Protein AF-A0A383AS61-F1 (afdb_monomer_lite)

Structure (mmCIF, N/CA/C/O backbone):
data_AF-A0A383AS61-F1
#
_entry.id   AF-A0A383AS61-F1
#
loop_
_atom_site.group_PDB
_atom_site.id
_atom_site.type_symbol
_atom_site.label_atom_id
_atom_site.label_alt_id
_atom_site.label_comp_id
_atom_site.label_asym_id
_atom_site.label_entity_id
_atom_site.label_seq_id
_atom_site.pdbx_PDB_ins_code
_atom_site.Cartn_x
_atom_site.Cartn_y
_atom_site.Cartn_z
_atom_site.occupancy
_atom_site.B_iso_or_equiv
_atom_site.auth_seq_id
_atom_site.auth_comp_id
_atom_site.auth_asym_id
_atom_site.auth_atom_id
_atom_site.pdbx_PDB_model_num
ATOM 1 N N . TYR A 1 1 ? -19.224 9.708 -7.017 1.00 88.00 1 TYR A N 1
ATOM 2 C CA . TYR A 1 1 ? -18.217 9.799 -8.097 1.00 88.00 1 TYR A CA 1
ATOM 3 C C . TYR A 1 1 ? -17.198 10.883 -7.769 1.00 88.00 1 TYR A C 1
ATOM 5 O O . TYR A 1 1 ? -17.586 11.830 -7.088 1.00 88.00 1 TYR A O 1
ATOM 13 N N . PRO A 1 2 ? -15.952 10.802 -8.278 1.00 88.12 2 PRO A N 1
ATOM 14 C CA . PRO A 1 2 ? -14.888 11.775 -7.987 1.00 88.12 2 PRO A CA 1
ATOM 15 C C . PRO A 1 2 ? -15.283 13.238 -8.241 1.00 88.12 2 PRO A C 1
ATOM 17 O O . PRO A 1 2 ? -15.046 14.102 -7.404 1.00 88.12 2 PRO A O 1
ATOM 20 N N . HIS A 1 3 ? -15.990 13.507 -9.347 1.00 88.94 3 HIS A N 1
ATOM 21 C CA . HIS A 1 3 ? -16.471 14.853 -9.686 1.00 88.94 3 HIS A CA 1
ATOM 22 C C . HIS A 1 3 ? -17.509 15.405 -8.692 1.00 88.94 3 HIS A C 1
ATOM 24 O O . HIS A 1 3 ? -17.599 16.612 -8.513 1.00 88.94 3 HIS A O 1
ATOM 30 N N . THR A 1 4 ? -18.299 14.535 -8.054 1.00 90.00 4 THR A N 1
ATOM 31 C CA . THR A 1 4 ? -19.292 14.924 -7.040 1.00 90.00 4 THR A CA 1
ATOM 32 C C . THR A 1 4 ? -18.641 15.115 -5.675 1.00 90.00 4 THR A C 1
ATOM 34 O O . THR A 1 4 ? -19.026 16.009 -4.937 1.00 90.00 4 THR A O 1
ATOM 37 N N . ALA A 1 5 ? -17.661 14.269 -5.347 1.00 87.75 5 ALA A N 1
ATOM 38 C CA . ALA A 1 5 ? -16.941 14.311 -4.077 1.00 87.75 5 ALA A CA 1
ATOM 39 C C . ALA A 1 5 ? -15.892 15.437 -4.014 1.00 87.75 5 ALA A C 1
ATOM 41 O O . ALA A 1 5 ? -15.346 15.695 -2.948 1.00 87.75 5 ALA A O 1
ATOM 42 N N . GLY A 1 6 ? -15.590 16.088 -5.144 1.00 90.75 6 GLY A N 1
ATOM 43 C CA . GLY A 1 6 ? -14.602 17.166 -5.217 1.00 90.75 6 GLY A CA 1
ATOM 44 C C . GLY A 1 6 ? -13.146 16.692 -5.243 1.00 90.75 6 GLY A C 1
ATOM 45 O O . GLY A 1 6 ? -12.249 17.517 -5.119 1.00 90.75 6 GLY A O 1
ATOM 46 N N . VAL A 1 7 ? -12.901 15.392 -5.449 1.00 91.88 7 VAL A N 1
ATOM 47 C CA . VAL A 1 7 ? -11.558 14.784 -5.426 1.00 91.88 7 VAL A CA 1
ATOM 48 C C . VAL A 1 7 ? -11.273 14.054 -6.748 1.00 91.88 7 VAL A C 1
ATOM 50 O O . VAL A 1 7 ? -11.364 12.831 -6.814 1.00 91.88 7 VAL A O 1
ATOM 53 N N . PRO A 1 8 ? -11.003 14.773 -7.855 1.00 91.56 8 PRO A N 1
ATOM 54 C CA . PRO A 1 8 ? -10.862 14.156 -9.175 1.00 91.56 8 PRO A CA 1
ATOM 55 C C . PRO A 1 8 ? -9.446 13.652 -9.499 1.00 91.56 8 PRO A C 1
ATOM 57 O O . PRO A 1 8 ? -9.260 13.055 -10.556 1.00 91.56 8 PRO A O 1
ATOM 60 N N . ARG A 1 9 ? -8.446 13.946 -8.659 1.00 90.19 9 ARG A N 1
ATOM 61 C CA . ARG A 1 9 ? -7.028 13.627 -8.888 1.00 90.19 9 ARG A CA 1
ATOM 62 C C . ARG A 1 9 ? -6.265 13.535 -7.565 1.00 90.19 9 ARG A C 1
ATOM 64 O O . ARG A 1 9 ? -6.708 14.123 -6.578 1.00 90.19 9 ARG A O 1
ATOM 71 N N . ASN A 1 10 ? -5.091 12.907 -7.595 1.00 88.69 10 ASN A N 1
ATOM 72 C CA . ASN A 1 10 ? -4.132 12.904 -6.484 1.00 88.69 10 ASN A CA 1
ATOM 73 C C . ASN A 1 10 ? -3.780 14.337 -6.050 1.00 88.69 10 ASN A C 1
ATOM 75 O O . ASN A 1 10 ? -3.978 15.297 -6.807 1.00 88.69 10 ASN A O 1
ATOM 79 N N . LEU A 1 11 ? -3.223 14.480 -4.846 1.00 84.44 11 LEU A N 1
ATOM 80 C CA . LEU A 1 11 ? -2.891 15.775 -4.237 1.00 84.44 11 LEU A CA 1
ATOM 81 C C . LEU A 1 11 ? -4.120 16.666 -3.981 1.00 84.44 11 LEU A C 1
ATOM 83 O O . LEU A 1 11 ? -4.022 17.896 -3.975 1.00 84.44 11 LEU A O 1
ATOM 87 N N . THR A 1 12 ? -5.298 16.063 -3.823 1.00 89.06 12 THR A N 1
ATOM 88 C CA . THR A 1 12 ? -6.535 16.781 -3.502 1.00 89.06 12 THR A CA 1
ATOM 89 C C . THR A 1 12 ? -7.068 16.259 -2.177 1.00 89.06 12 THR A C 1
ATOM 91 O O . THR A 1 12 ? -7.477 15.105 -2.082 1.00 89.06 12 THR A O 1
ATOM 94 N N . ALA A 1 13 ? -7.072 17.114 -1.155 1.00 91.44 13 ALA A N 1
ATOM 95 C CA . ALA A 1 13 ? -7.606 16.751 0.150 1.00 91.44 13 ALA A CA 1
ATOM 96 C C . ALA A 1 13 ? -9.128 16.549 0.088 1.00 91.44 13 ALA A C 1
ATOM 98 O O . ALA A 1 13 ? -9.837 17.309 -0.581 1.00 91.44 13 ALA A O 1
ATOM 99 N N . MET A 1 14 ? -9.640 15.551 0.809 1.00 92.94 14 MET A N 1
ATOM 100 C CA . MET A 1 14 ? -11.079 15.307 0.887 1.00 92.94 14 MET A CA 1
ATOM 101 C C . MET A 1 14 ? -11.789 16.477 1.593 1.00 92.94 14 MET A C 1
ATOM 103 O O . MET A 1 14 ? -11.488 16.750 2.762 1.00 92.94 14 MET A O 1
ATOM 107 N N . PRO A 1 15 ? -12.777 17.131 0.949 1.00 92.44 15 PRO A N 1
ATOM 108 C CA . PRO A 1 15 ? -13.494 18.254 1.549 1.00 92.44 15 PRO A CA 1
ATOM 109 C C . PRO A 1 15 ? -14.163 17.864 2.874 1.00 92.44 15 PRO A C 1
ATOM 111 O O . PRO A 1 15 ? -14.687 16.751 2.968 1.00 92.44 15 PRO A O 1
ATOM 114 N N . PRO A 1 16 ? -14.153 18.724 3.910 1.00 91.19 16 PRO A N 1
ATOM 115 C CA . PRO A 1 16 ? -14.600 18.383 5.266 1.00 91.19 16 PRO A CA 1
ATOM 116 C C . PRO A 1 16 ? -16.074 17.960 5.370 1.00 91.19 16 PRO A C 1
ATOM 118 O O . PRO A 1 16 ? -16.434 17.225 6.286 1.00 91.19 16 PRO A O 1
ATOM 121 N N . GLU A 1 17 ? -16.916 18.395 4.437 1.00 91.69 17 GLU A N 1
ATOM 122 C CA . GLU A 1 17 ? -18.341 18.072 4.351 1.00 91.69 17 GLU A CA 1
ATOM 123 C C . GLU A 1 17 ? -18.632 16.658 3.829 1.00 91.69 17 GLU A C 1
ATOM 125 O O . GLU A 1 17 ? -19.737 16.149 4.023 1.00 91.69 17 GLU A O 1
ATOM 130 N N . ILE A 1 18 ? -17.662 16.005 3.179 1.00 93.44 18 ILE A N 1
ATOM 131 C CA . ILE A 1 18 ? -17.831 14.640 2.678 1.00 93.44 18 ILE A CA 1
ATOM 132 C C . ILE A 1 18 ? -17.739 13.664 3.852 1.00 93.44 18 ILE A C 1
ATOM 134 O O . ILE A 1 18 ? -16.732 13.621 4.565 1.00 93.44 18 ILE A O 1
ATOM 138 N N . GLN A 1 19 ? -18.792 12.873 4.055 1.00 93.06 19 GLN A N 1
ATOM 139 C CA . GLN A 1 19 ? -18.807 11.838 5.085 1.00 93.06 19 GLN A CA 1
ATOM 140 C C . GLN A 1 19 ? -17.841 10.705 4.727 1.00 93.06 19 GLN A C 1
ATOM 142 O O . GLN A 1 19 ? -17.829 10.225 3.592 1.00 93.06 19 GLN A O 1
ATOM 147 N N . THR A 1 20 ? -17.063 10.250 5.708 1.00 94.44 20 THR A N 1
ATOM 148 C CA . THR A 1 20 ? -16.315 8.990 5.598 1.00 94.44 20 THR A CA 1
ATOM 149 C C . THR A 1 20 ? -17.250 7.807 5.820 1.00 94.44 20 THR A C 1
ATOM 151 O O . THR A 1 20 ? -18.308 7.954 6.433 1.00 94.44 20 THR A O 1
ATOM 154 N N . VAL A 1 21 ? -16.856 6.607 5.383 1.00 92.00 21 VAL A N 1
ATOM 155 C CA . VAL A 1 21 ? -17.650 5.395 5.658 1.00 92.00 21 VAL A CA 1
ATOM 156 C C . VAL A 1 21 ? -17.776 5.134 7.162 1.00 92.00 21 VAL A C 1
ATOM 158 O O . VAL A 1 21 ? -18.833 4.712 7.621 1.00 92.00 21 VAL A O 1
ATOM 161 N N . ALA A 1 22 ? -16.754 5.471 7.950 1.00 95.69 22 ALA A N 1
ATOM 162 C CA . ALA A 1 22 ? -16.816 5.361 9.405 1.00 95.69 22 ALA A CA 1
ATOM 163 C C . ALA A 1 22 ? -17.902 6.257 10.034 1.00 95.69 22 ALA A C 1
ATOM 165 O O . ALA A 1 22 ? -18.472 5.905 11.056 1.00 95.69 22 ALA A O 1
ATOM 166 N N . GLN A 1 23 ? -18.260 7.376 9.395 1.00 95.81 23 GLN A N 1
ATOM 167 C CA . GLN A 1 23 ? -19.374 8.230 9.829 1.00 95.81 23 GLN A CA 1
ATOM 168 C C . GLN A 1 23 ? -20.750 7.748 9.336 1.00 95.81 23 GLN A C 1
ATOM 170 O O . GLN A 1 23 ? -21.761 8.354 9.686 1.00 95.81 23 GLN A O 1
ATOM 175 N N . MET A 1 24 ? -20.804 6.715 8.487 1.00 95.75 24 MET A N 1
ATOM 176 C CA . MET A 1 24 ? -22.051 6.157 7.942 1.00 95.75 24 MET A CA 1
ATOM 177 C C . MET A 1 24 ? -22.574 4.957 8.744 1.00 95.75 24 MET A C 1
ATOM 179 O O . MET A 1 24 ? -23.697 4.514 8.501 1.00 95.75 24 MET A O 1
ATOM 183 N N . VAL A 1 25 ? -21.780 4.415 9.672 1.00 95.88 25 VAL A N 1
ATOM 184 C CA . VAL A 1 25 ? -22.157 3.273 10.520 1.00 95.88 25 VAL A CA 1
ATOM 185 C C . VAL A 1 25 ? -22.686 3.732 11.884 1.00 95.88 25 VAL A C 1
ATOM 187 O O . VAL A 1 25 ? -22.539 4.897 12.247 1.00 95.88 25 VAL A O 1
ATOM 190 N N . SER A 1 26 ? -23.345 2.832 12.629 1.00 95.88 26 SER A N 1
ATOM 191 C CA . SER A 1 26 ? -23.810 3.128 13.998 1.00 95.88 26 SER A CA 1
ATOM 192 C C . SER A 1 26 ? -22.627 3.461 14.909 1.00 95.88 26 SER A C 1
ATOM 194 O O . SER A 1 26 ? -21.568 2.852 14.777 1.00 95.88 26 SER A O 1
ATOM 196 N N . GLU A 1 27 ? -22.838 4.343 15.887 1.00 94.69 27 GLU A N 1
ATOM 197 C CA . GLU A 1 27 ? -21.848 4.683 16.923 1.00 94.69 27 GLU A CA 1
ATOM 198 C C . GLU A 1 27 ? -21.456 3.476 17.799 1.00 94.69 27 GLU A C 1
ATOM 200 O O . GLU A 1 27 ? -20.432 3.511 18.475 1.00 94.69 27 GLU A O 1
ATOM 205 N N . ASP A 1 28 ? -22.238 2.391 17.765 1.00 96.62 28 ASP A N 1
ATOM 206 C CA . ASP A 1 28 ? -21.904 1.134 18.447 1.00 96.62 28 ASP A CA 1
ATOM 207 C C . ASP A 1 28 ? -20.715 0.401 17.799 1.00 96.62 28 ASP A C 1
ATOM 209 O O . ASP A 1 28 ? -20.122 -0.478 18.427 1.00 96.62 28 ASP A O 1
ATOM 213 N N . TYR A 1 29 ? -20.386 0.714 16.538 1.00 97.94 29 TYR A N 1
ATOM 214 C CA . TYR A 1 29 ? -19.291 0.072 15.815 1.00 97.94 29 TYR A CA 1
ATOM 215 C C . TYR A 1 29 ? -17.956 0.712 16.163 1.00 97.94 29 TYR A C 1
ATOM 217 O O . TYR A 1 29 ? -17.774 1.922 16.063 1.00 97.94 29 TYR A O 1
ATOM 225 N N . ARG A 1 30 ? -16.973 -0.136 16.453 1.00 98.38 30 ARG A N 1
ATOM 226 C CA . ARG A 1 30 ? -15.571 0.263 16.537 1.00 98.38 30 ARG A CA 1
ATOM 227 C C . ARG A 1 30 ? -15.000 0.437 15.140 1.00 98.38 30 ARG A C 1
ATOM 229 O O . ARG A 1 30 ? -15.163 -0.432 14.286 1.00 98.38 30 ARG A O 1
ATOM 236 N N . THR A 1 31 ? -14.331 1.554 14.894 1.00 98.62 31 THR A N 1
ATOM 237 C CA . THR A 1 31 ? -13.892 1.935 13.549 1.00 98.62 31 THR A CA 1
ATOM 238 C C . THR A 1 31 ? -12.380 2.096 13.467 1.00 98.62 31 THR A C 1
ATOM 240 O O . THR A 1 31 ? -11.759 2.773 14.285 1.00 98.62 31 THR A O 1
ATOM 243 N N . ALA A 1 32 ? -11.771 1.492 12.452 1.00 98.62 32 ALA A N 1
ATOM 244 C CA . ALA A 1 32 ? -10.330 1.557 12.242 1.00 98.62 32 ALA A CA 1
ATOM 245 C C . ALA A 1 32 ? -9.966 1.771 10.775 1.00 98.62 32 ALA A C 1
ATOM 247 O O . ALA A 1 32 ? -10.620 1.241 9.872 1.00 98.62 32 ALA A O 1
ATOM 248 N N . TYR A 1 33 ? -8.886 2.519 10.555 1.00 98.75 33 TYR A N 1
ATOM 249 C CA . TYR A 1 33 ? -8.257 2.675 9.250 1.00 98.75 33 TYR A CA 1
ATOM 250 C C . TYR A 1 33 ? -6.751 2.472 9.356 1.00 98.75 33 TYR A C 1
ATOM 252 O O . TYR A 1 33 ? -6.059 3.258 10.005 1.00 98.75 33 TYR A O 1
ATOM 260 N N . PHE A 1 34 ? -6.243 1.425 8.715 1.00 98.81 34 PHE A N 1
ATOM 261 C CA . PHE A 1 34 ? -4.831 1.068 8.724 1.00 98.81 34 PHE A CA 1
ATOM 262 C C . PHE A 1 34 ? -4.300 1.069 7.292 1.00 98.81 34 PHE A C 1
ATOM 264 O O . PHE A 1 34 ? -4.692 0.218 6.499 1.00 98.81 34 PHE A O 1
ATOM 271 N N . GLY A 1 35 ? -3.402 1.991 6.956 1.00 98.12 35 GLY A N 1
ATOM 272 C CA . GLY A 1 35 ? -2.715 2.018 5.670 1.00 98.12 35 GLY A CA 1
ATOM 273 C C . GLY A 1 35 ? -2.724 3.371 4.971 1.00 98.12 35 GLY A C 1
ATOM 274 O O . GLY A 1 35 ? -2.772 4.415 5.620 1.00 98.12 35 GLY A O 1
ATOM 275 N N . LYS A 1 36 ? -2.624 3.332 3.641 1.00 96.19 36 LYS A N 1
ATOM 276 C CA . LYS A 1 36 ? -2.584 4.510 2.764 1.00 96.19 36 LYS A CA 1
ATOM 277 C C . LYS A 1 36 ? -3.961 5.152 2.668 1.00 96.19 36 LYS A C 1
ATOM 279 O O . LYS A 1 36 ? -4.907 4.452 2.319 1.00 96.19 36 LYS A O 1
ATOM 284 N N . TRP A 1 37 ? -4.049 6.461 2.893 1.00 95.06 37 TRP A N 1
ATOM 285 C CA . TRP A 1 37 ? -5.288 7.242 2.816 1.00 95.06 37 TRP A CA 1
ATOM 286 C C . TRP A 1 37 ? -5.426 8.027 1.503 1.00 95.06 37 TRP A C 1
ATOM 288 O O . TRP A 1 37 ? -6.476 7.982 0.867 1.00 95.06 37 TRP A O 1
ATOM 298 N N . HIS A 1 38 ? -4.367 8.720 1.079 1.00 93.81 38 HIS A N 1
ATOM 299 C CA . HIS A 1 38 ? -4.220 9.445 -0.191 1.00 93.81 38 HIS A CA 1
ATOM 300 C C . HIS A 1 38 ? -5.318 10.479 -0.506 1.00 93.81 38 HIS A C 1
ATOM 302 O O . HIS A 1 38 ? -5.607 10.789 -1.663 1.00 93.81 38 HIS A O 1
ATOM 308 N N . LEU A 1 39 ? -5.932 11.038 0.536 1.00 94.06 39 LEU A N 1
ATOM 309 C CA . LEU A 1 39 ? -6.969 12.068 0.445 1.00 94.06 39 LEU A CA 1
ATOM 310 C C . LEU A 1 39 ? -6.616 13.285 1.321 1.00 94.06 39 LEU A C 1
ATOM 312 O O . LEU A 1 39 ? -7.498 13.922 1.906 1.00 94.06 39 LEU A O 1
ATOM 316 N N . GLY A 1 40 ? -5.319 13.606 1.396 1.00 92.94 40 GLY A N 1
ATOM 317 C CA . GLY A 1 40 ? -4.747 14.684 2.207 1.00 92.94 40 GLY A CA 1
ATOM 318 C C . GLY A 1 40 ? -4.592 14.332 3.689 1.00 92.94 40 GLY A C 1
ATOM 319 O O . GLY A 1 40 ? -5.271 13.450 4.209 1.00 92.94 40 GLY A O 1
ATOM 320 N N . ASP A 1 41 ? -3.696 15.049 4.374 1.00 94.50 41 ASP A N 1
ATOM 321 C CA . ASP A 1 41 ? -3.408 14.876 5.808 1.00 94.50 41 ASP A CA 1
ATOM 322 C C . ASP A 1 41 ? -3.126 13.406 6.205 1.00 94.50 41 ASP A C 1
ATOM 324 O O . ASP A 1 41 ? -3.628 12.910 7.209 1.00 94.50 41 ASP A O 1
ATOM 328 N N . GLU A 1 42 ? -2.316 12.717 5.396 1.00 94.69 42 GLU A N 1
ATOM 329 C CA . GLU A 1 42 ? -2.050 11.265 5.406 1.00 94.69 42 GLU A CA 1
ATOM 330 C C . GLU A 1 42 ? -1.800 10.638 6.791 1.00 94.69 42 GLU A C 1
ATOM 332 O O . GLU A 1 42 ? -2.370 9.602 7.135 1.00 94.69 42 GLU A O 1
ATOM 337 N N . VAL A 1 43 ? -0.961 11.267 7.619 1.00 96.44 43 VAL A N 1
ATOM 338 C CA . VAL A 1 43 ? -0.610 10.755 8.961 1.00 96.44 43 VAL A CA 1
ATOM 339 C C . VAL A 1 43 ? -1.568 11.228 10.057 1.00 96.44 43 VAL A C 1
ATOM 341 O O . VAL A 1 43 ? -1.404 10.899 11.231 1.00 96.44 43 VAL A O 1
ATOM 344 N N . ILE A 1 44 ? -2.565 12.039 9.706 1.00 96.50 44 ILE A N 1
ATOM 345 C CA . ILE A 1 44 ? -3.523 12.603 10.650 1.00 96.50 44 ILE A CA 1
ATOM 346 C C . ILE A 1 44 ? -4.792 11.764 10.622 1.00 96.50 44 ILE A C 1
ATOM 348 O O . ILE A 1 44 ? -5.434 11.610 9.584 1.00 96.50 44 ILE A O 1
ATOM 352 N N . ARG A 1 45 ? -5.196 11.279 11.801 1.00 97.12 45 ARG A N 1
ATOM 353 C CA . ARG A 1 45 ? -6.433 10.514 11.955 1.00 97.12 45 ARG A CA 1
ATOM 354 C C . ARG A 1 45 ? -7.629 11.269 11.388 1.00 97.12 45 ARG A C 1
ATOM 356 O O . ARG A 1 45 ? -7.967 12.363 11.849 1.00 97.12 45 ARG A O 1
ATOM 363 N N . GLN A 1 46 ? -8.305 10.623 10.447 1.00 95.56 46 GLN A N 1
ATOM 364 C CA . GLN A 1 46 ? -9.465 11.181 9.776 1.00 95.56 46 GLN A CA 1
ATOM 365 C C . GLN A 1 46 ? -10.752 10.972 10.574 1.00 95.56 46 GLN A C 1
ATOM 367 O O . GLN A 1 46 ? -10.869 10.123 11.458 1.00 95.56 46 GLN A O 1
ATOM 372 N N . ARG A 1 47 ? -11.741 11.803 10.257 1.00 95.19 47 ARG A N 1
ATOM 373 C CA . ARG A 1 47 ? -13.034 11.857 10.942 1.00 95.19 47 ARG A CA 1
ATOM 374 C C . ARG A 1 47 ? -13.793 10.527 10.886 1.00 95.19 47 ARG A C 1
ATOM 376 O O . ARG A 1 47 ? -13.859 9.873 9.847 1.00 95.19 47 ARG A O 1
ATOM 383 N N . GLY A 1 48 ? -14.419 10.186 12.009 1.00 96.25 48 GLY A N 1
ATOM 384 C CA . GLY A 1 48 ? -15.226 8.980 12.178 1.00 96.25 48 GLY A CA 1
ATOM 385 C C . GLY A 1 48 ? -14.446 7.739 12.593 1.00 96.25 48 GLY A C 1
ATOM 386 O O . GLY A 1 48 ? -15.087 6.815 13.057 1.00 96.25 48 GLY A O 1
ATOM 387 N N . PHE A 1 49 ? -13.116 7.717 12.461 1.00 97.88 49 PHE A N 1
ATOM 388 C CA . PHE A 1 49 ? -12.303 6.569 12.861 1.00 97.88 49 PHE A CA 1
ATOM 389 C C . PHE A 1 49 ? -11.842 6.676 14.320 1.00 97.88 49 PHE A C 1
ATOM 391 O O . PHE A 1 49 ? -11.308 7.712 14.732 1.00 97.88 49 PHE A O 1
ATOM 398 N N . ASP A 1 50 ? -11.993 5.595 15.085 1.00 98.06 50 ASP A N 1
ATOM 399 C CA . ASP A 1 50 ? -11.467 5.480 16.448 1.00 98.06 50 ASP A CA 1
ATOM 400 C C . ASP A 1 50 ? -9.950 5.265 16.429 1.00 98.06 50 ASP A C 1
ATOM 402 O O . ASP A 1 50 ? -9.212 5.937 17.158 1.00 98.06 50 ASP A O 1
ATOM 406 N N . GLU A 1 51 ? -9.483 4.372 15.553 1.00 98.44 51 GLU A N 1
ATOM 407 C CA . GLU A 1 51 ? -8.070 4.032 15.376 1.00 98.44 51 GLU A CA 1
ATOM 408 C C . GLU A 1 51 ? -7.551 4.376 13.977 1.00 98.44 51 GLU A C 1
ATOM 410 O O . GLU A 1 51 ? -8.255 4.259 12.972 1.00 98.44 51 GLU A O 1
ATOM 415 N N . TRP A 1 52 ? -6.284 4.791 13.928 1.00 98.56 52 TRP A N 1
ATOM 416 C CA . TRP A 1 52 ? -5.581 5.187 12.713 1.00 98.56 52 TRP A CA 1
ATOM 417 C C . TRP A 1 52 ? -4.158 4.659 12.755 1.00 98.56 52 TRP A C 1
ATOM 419 O O . TRP A 1 52 ? -3.467 4.876 13.748 1.00 98.56 52 TRP A O 1
ATOM 429 N N . VAL A 1 53 ? -3.739 3.980 11.692 1.00 98.75 53 VAL A N 1
ATOM 430 C CA . VAL A 1 53 ? -2.355 3.545 11.494 1.00 98.75 53 VAL A CA 1
ATOM 431 C C . VAL A 1 53 ? -1.948 3.976 10.098 1.00 98.75 53 VAL A C 1
ATOM 433 O O . VAL A 1 53 ? -2.495 3.498 9.110 1.00 98.75 53 VAL A O 1
ATOM 436 N N . SER A 1 54 ? -0.995 4.888 10.024 1.00 98.31 54 SER A N 1
ATOM 437 C CA . SER A 1 54 ? -0.492 5.473 8.787 1.00 98.31 54 SER A CA 1
ATOM 438 C C . SER A 1 54 ? 0.822 4.826 8.355 1.00 98.31 54 SER A C 1
ATOM 440 O O . SER A 1 54 ? 1.607 4.359 9.185 1.00 98.31 54 SER A O 1
ATOM 442 N N . ILE A 1 55 ? 1.072 4.801 7.042 1.00 97.44 55 ILE A N 1
ATOM 443 C CA . ILE A 1 55 ? 2.261 4.142 6.472 1.00 97.44 55 ILE A CA 1
ATOM 444 C C . ILE A 1 55 ? 3.089 5.024 5.528 1.00 97.44 55 ILE A C 1
ATOM 446 O O . ILE A 1 55 ? 4.151 4.588 5.089 1.00 97.44 55 ILE A O 1
ATOM 450 N N . MET A 1 56 ? 2.617 6.228 5.181 1.00 94.12 56 MET A N 1
ATOM 451 C CA . MET A 1 56 ? 3.239 7.076 4.160 1.00 94.12 56 MET A CA 1
ATOM 452 C C . MET A 1 56 ? 3.670 8.434 4.713 1.00 94.12 56 MET A C 1
ATOM 454 O O . MET A 1 56 ? 2.848 9.225 5.163 1.00 94.12 56 MET A O 1
ATOM 458 N N . ASP A 1 57 ? 4.962 8.740 4.586 1.00 94.50 57 ASP A N 1
ATOM 459 C CA . ASP A 1 57 ? 5.530 10.025 5.016 1.00 94.50 57 ASP A CA 1
ATOM 460 C C . ASP A 1 57 ? 5.814 10.996 3.862 1.00 94.50 57 ASP A C 1
ATOM 462 O O . ASP A 1 57 ? 6.050 12.179 4.090 1.00 94.50 57 ASP A O 1
ATOM 466 N N . ARG A 1 58 ? 5.807 10.526 2.607 1.00 90.06 58 ARG A N 1
ATOM 467 C CA . ARG A 1 58 ? 6.180 11.340 1.431 1.00 90.06 58 ARG A CA 1
ATOM 468 C C . ARG A 1 58 ? 5.084 12.300 0.959 1.00 90.06 58 ARG A C 1
ATOM 470 O O . ARG A 1 58 ? 5.366 13.181 0.153 1.00 90.06 58 ARG A O 1
ATOM 477 N N . LEU A 1 59 ? 3.866 12.175 1.484 1.00 89.50 59 LEU A N 1
ATOM 478 C CA . LEU A 1 59 ? 2.707 12.974 1.067 1.00 89.50 59 LEU A CA 1
ATOM 479 C C . LEU A 1 59 ? 2.546 14.275 1.878 1.00 89.50 59 LEU A C 1
ATOM 481 O O . LEU A 1 59 ? 1.495 14.908 1.849 1.00 89.50 59 LEU A O 1
ATOM 485 N N . TYR A 1 60 ? 3.591 14.724 2.586 1.00 87.75 60 TYR A N 1
ATOM 486 C CA . TYR A 1 60 ? 3.553 15.945 3.408 1.00 87.75 60 TYR A CA 1
ATOM 487 C C . TYR A 1 60 ? 3.229 17.221 2.611 1.00 87.75 60 TYR A C 1
ATOM 489 O O . TYR A 1 60 ? 2.741 18.197 3.177 1.00 87.75 60 TYR A O 1
ATOM 497 N N . ALA A 1 61 ? 3.485 17.230 1.298 1.00 87.25 61 ALA A N 1
ATOM 498 C CA . ALA A 1 61 ? 3.121 18.339 0.415 1.00 87.25 61 ALA A CA 1
ATOM 499 C C . ALA A 1 61 ? 1.595 18.503 0.254 1.00 87.25 61 ALA A C 1
ATOM 501 O O . ALA A 1 61 ? 1.135 19.550 -0.195 1.00 87.25 61 ALA A O 1
ATOM 502 N N . GLU A 1 62 ? 0.819 17.485 0.631 1.00 87.62 62 GLU A N 1
ATOM 503 C CA . GLU A 1 62 ? -0.645 17.473 0.580 1.00 87.62 62 GLU A CA 1
ATOM 504 C C . GLU A 1 62 ? -1.288 17.936 1.892 1.00 87.62 62 GLU A C 1
ATOM 506 O O . GLU A 1 62 ? -2.515 17.961 2.005 1.00 87.62 62 GLU A O 1
ATOM 511 N N . TYR A 1 63 ? -0.483 18.2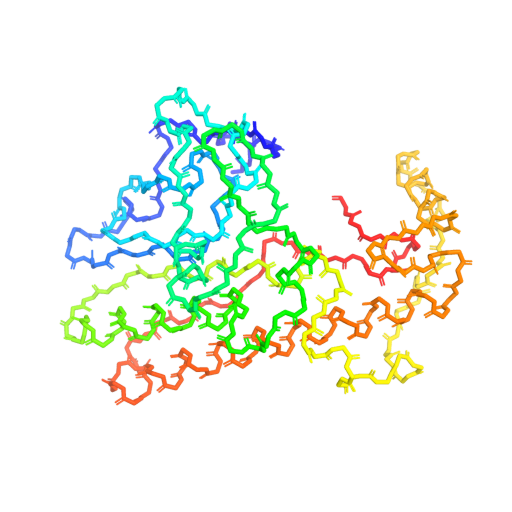77 2.903 1.00 92.75 63 TYR A N 1
ATOM 512 C CA . TYR A 1 63 ? -1.004 18.640 4.214 1.00 92.75 63 TYR A CA 1
ATOM 513 C C . TYR A 1 63 ? -1.681 20.004 4.175 1.00 92.75 63 TYR A C 1
ATOM 515 O O . TYR A 1 63 ? -1.125 21.009 3.730 1.00 92.75 63 TYR A O 1
ATOM 523 N N . THR A 1 64 ? -2.901 20.039 4.696 1.00 93.06 64 THR A N 1
ATOM 524 C CA . THR A 1 64 ? -3.757 21.225 4.689 1.00 93.06 64 THR A CA 1
ATOM 525 C C . THR A 1 64 ? -3.328 22.258 5.725 1.00 93.06 64 THR A C 1
ATOM 527 O O . THR A 1 64 ? -3.753 23.415 5.654 1.00 93.06 64 THR A O 1
ATOM 530 N N . LYS A 1 65 ? -2.476 21.863 6.683 1.00 94.19 65 LYS A N 1
ATOM 531 C CA . LYS A 1 65 ? -2.004 22.726 7.764 1.00 94.19 65 LYS A CA 1
ATOM 532 C C . LYS A 1 65 ? -0.499 22.585 8.021 1.00 94.19 65 LYS A C 1
ATOM 534 O O . LYS A 1 65 ? -0.003 21.459 8.108 1.00 94.19 65 LYS A O 1
ATOM 539 N N . PRO A 1 66 ? 0.235 23.699 8.214 1.00 93.06 66 PRO A N 1
ATOM 540 C CA . PRO A 1 66 ? 1.674 23.659 8.470 1.00 93.06 66 PRO A CA 1
ATOM 541 C C . PRO A 1 66 ? 2.074 22.863 9.717 1.00 93.06 66 PRO A C 1
ATOM 543 O O . PRO A 1 66 ? 3.145 22.268 9.731 1.00 93.06 66 PRO A O 1
ATOM 546 N N . GLU A 1 67 ? 1.240 22.816 10.760 1.00 94.94 67 GLU A N 1
ATOM 547 C CA . GLU A 1 67 ? 1.538 22.083 12.000 1.00 94.94 67 GLU A CA 1
ATOM 548 C C . GLU A 1 67 ? 1.544 20.553 11.853 1.00 94.94 67 GLU A C 1
ATOM 550 O O . GLU A 1 67 ? 1.948 19.848 12.780 1.00 94.94 67 GLU A O 1
ATOM 555 N N . TYR A 1 68 ? 1.075 20.028 10.718 1.00 95.56 68 TYR A N 1
ATOM 556 C CA . TYR A 1 68 ? 1.172 18.603 10.406 1.00 95.56 68 TYR A CA 1
ATOM 557 C C . TYR A 1 68 ? 2.565 18.226 9.890 1.00 95.56 68 TYR A C 1
ATOM 559 O O . TYR A 1 68 ? 2.951 17.062 9.967 1.00 95.56 68 TYR A O 1
ATOM 567 N N . ILE A 1 69 ? 3.355 19.199 9.428 1.00 94.19 69 ILE A N 1
ATOM 568 C CA . ILE A 1 69 ? 4.746 18.974 9.030 1.00 94.19 69 ILE A CA 1
ATOM 569 C C . ILE A 1 69 ? 5.559 18.544 10.260 1.00 94.19 69 ILE A C 1
ATOM 571 O O . ILE A 1 69 ? 5.501 19.178 11.313 1.00 94.19 69 ILE A O 1
ATOM 575 N N . GLY A 1 70 ? 6.322 17.457 10.123 1.00 92.81 70 GLY A N 1
ATOM 576 C CA . GLY A 1 70 ? 7.065 16.835 11.227 1.00 92.81 70 GLY A CA 1
ATOM 577 C C . GLY A 1 70 ? 6.253 15.836 12.057 1.00 92.81 70 GLY A C 1
ATOM 578 O O . GLY A 1 70 ? 6.767 15.298 13.035 1.00 92.81 70 GLY A O 1
ATOM 579 N N . ARG A 1 71 ? 4.996 15.561 11.682 1.00 96.00 71 ARG A N 1
ATOM 580 C CA . ARG A 1 71 ? 4.302 14.334 12.092 1.00 96.00 71 ARG A CA 1
ATOM 581 C C . ARG A 1 71 ? 4.731 13.208 11.158 1.00 96.00 71 ARG A C 1
ATOM 583 O O . ARG A 1 71 ? 4.674 13.379 9.942 1.00 96.00 71 ARG A O 1
ATOM 590 N N . PHE A 1 72 ? 5.139 12.086 11.737 1.00 97.38 72 PHE A N 1
ATOM 591 C CA . PHE A 1 72 ? 5.574 10.908 10.995 1.00 97.38 72 PHE A CA 1
ATOM 592 C C . PHE A 1 72 ? 4.572 9.773 11.124 1.00 97.38 72 PHE A C 1
ATOM 594 O O . PHE A 1 72 ? 3.793 9.727 12.080 1.00 97.38 72 PHE A O 1
ATOM 601 N N . SER A 1 73 ? 4.608 8.882 10.143 1.00 98.12 73 SER A N 1
ATOM 602 C CA . SER A 1 73 ? 3.749 7.717 10.078 1.00 98.12 73 SER A CA 1
ATOM 603 C C . SER A 1 73 ? 4.070 6.706 11.177 1.00 98.12 73 SER A C 1
ATOM 605 O O . SER A 1 73 ? 5.208 6.585 11.643 1.00 98.12 73 SER A O 1
ATOM 607 N N . ASP A 1 74 ? 3.066 5.924 11.562 1.00 98.75 74 ASP A N 1
ATOM 608 C CA . ASP A 1 74 ? 3.227 4.831 12.523 1.00 98.75 74 ASP A CA 1
ATOM 609 C C . ASP A 1 74 ? 4.239 3.795 12.020 1.00 98.75 74 ASP A C 1
ATOM 611 O O . ASP A 1 74 ? 5.012 3.238 12.800 1.00 98.75 74 ASP A O 1
ATOM 615 N N . TYR A 1 75 ? 4.280 3.570 10.704 1.00 98.62 75 TYR A N 1
ATOM 616 C CA . TYR A 1 75 ? 5.252 2.679 10.077 1.00 98.62 75 TYR A CA 1
ATOM 617 C C . TYR A 1 75 ? 6.694 3.198 10.181 1.00 98.62 75 TYR A C 1
ATOM 619 O O . TYR A 1 75 ? 7.607 2.425 10.478 1.00 98.62 75 TYR A O 1
ATOM 627 N N . ARG A 1 76 ? 6.919 4.507 10.008 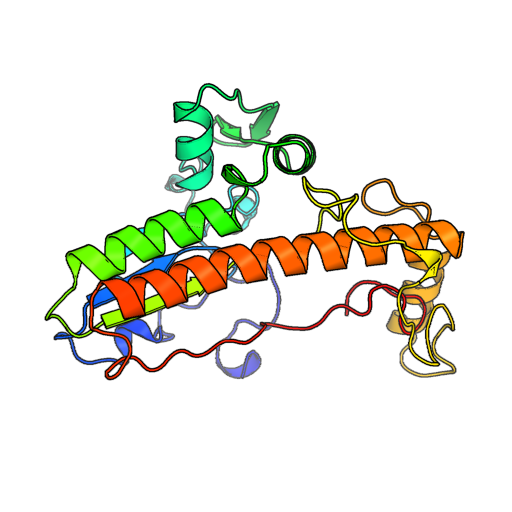1.00 98.00 76 ARG A N 1
ATOM 628 C CA . ARG A 1 76 ? 8.237 5.122 10.227 1.00 98.00 76 ARG A CA 1
ATOM 629 C C . ARG A 1 76 ? 8.696 4.912 11.664 1.00 98.00 76 ARG A C 1
ATOM 631 O O . ARG A 1 76 ? 9.838 4.512 11.885 1.00 98.00 76 ARG A O 1
ATOM 638 N N . GLU A 1 77 ? 7.826 5.167 12.639 1.00 98.50 77 GLU A N 1
ATOM 639 C CA . GLU A 1 77 ? 8.156 4.953 14.053 1.00 98.50 77 GLU A CA 1
ATOM 640 C C . GLU A 1 77 ? 8.398 3.473 14.367 1.00 98.50 77 GLU A C 1
ATOM 642 O O . GLU A 1 77 ? 9.321 3.138 15.107 1.00 98.50 77 GLU A O 1
ATOM 647 N N . TYR A 1 78 ? 7.624 2.567 13.768 1.00 98.75 78 TYR A N 1
ATOM 648 C CA . TYR A 1 78 ? 7.847 1.128 13.871 1.00 98.75 78 TYR A CA 1
ATOM 649 C C . TYR A 1 78 ? 9.255 0.731 13.411 1.00 98.75 78 TYR A C 1
ATOM 651 O O . TYR A 1 78 ? 9.976 0.089 14.173 1.00 98.75 78 TYR A O 1
ATOM 659 N N . LEU A 1 79 ? 9.687 1.169 12.225 1.00 98.75 79 LEU A N 1
ATOM 660 C CA . LEU A 1 79 ? 11.031 0.871 11.721 1.00 98.75 79 LEU A CA 1
ATOM 661 C C . LEU A 1 79 ? 12.135 1.473 12.602 1.00 98.75 79 LEU A C 1
ATOM 663 O O . LEU A 1 79 ? 13.117 0.793 12.905 1.00 98.75 79 LEU A O 1
ATOM 667 N N . ALA A 1 80 ? 11.962 2.713 13.066 1.00 98.38 80 ALA A N 1
ATOM 668 C CA . ALA A 1 80 ? 12.911 3.345 13.982 1.00 98.38 80 ALA A CA 1
ATOM 669 C C . ALA A 1 80 ? 13.039 2.564 15.304 1.00 98.38 80 ALA A C 1
ATOM 671 O O . ALA A 1 80 ? 14.144 2.357 15.805 1.00 98.38 80 ALA A O 1
ATOM 672 N N . ASN A 1 81 ? 11.927 2.050 15.838 1.00 98.50 81 ASN A N 1
ATOM 673 C CA . ASN A 1 81 ? 11.917 1.234 17.055 1.00 98.50 81 ASN A CA 1
ATOM 674 C C . ASN A 1 81 ? 12.582 -0.143 16.881 1.00 98.50 81 ASN A C 1
ATOM 676 O O . ASN A 1 81 ? 13.032 -0.727 17.866 1.00 98.50 81 ASN A O 1
ATOM 680 N N . LEU A 1 82 ? 12.684 -0.652 15.649 1.00 98.44 82 LEU A N 1
ATOM 681 C CA . LEU A 1 82 ? 13.483 -1.842 15.328 1.00 98.44 82 LEU A CA 1
ATOM 682 C C . LEU A 1 82 ? 14.986 -1.539 15.204 1.00 98.44 82 LEU A C 1
ATOM 684 O O . LEU A 1 82 ? 15.785 -2.465 15.069 1.00 98.44 82 LEU A O 1
ATOM 688 N N . GLY A 1 83 ? 15.378 -0.263 15.263 1.00 98.31 83 GLY A N 1
ATOM 689 C CA . GLY A 1 83 ? 16.764 0.187 15.153 1.00 98.31 83 GLY A CA 1
ATOM 690 C C . GLY A 1 83 ? 17.210 0.533 13.732 1.00 98.31 83 GLY A C 1
ATOM 691 O O . GLY A 1 83 ? 18.411 0.672 13.502 1.00 98.31 83 GLY A O 1
ATOM 692 N N . TYR A 1 84 ? 16.284 0.663 12.776 1.00 98.44 84 TYR A N 1
ATOM 693 C CA . TYR A 1 84 ? 16.614 1.196 11.455 1.00 98.44 84 TYR A CA 1
ATOM 694 C C . TYR A 1 84 ? 16.737 2.719 11.496 1.00 98.44 84 TYR A C 1
ATOM 696 O O . TYR A 1 84 ? 15.975 3.402 12.178 1.00 98.44 84 TYR A O 1
ATOM 704 N N . GLU A 1 85 ? 17.669 3.258 10.713 1.00 98.06 85 GLU A N 1
ATOM 705 C CA . GLU A 1 85 ? 17.901 4.698 10.624 1.00 98.06 85 GLU A CA 1
ATOM 706 C C . GLU A 1 85 ? 17.294 5.263 9.331 1.00 98.06 85 GLU A C 1
ATOM 708 O O . GLU A 1 85 ? 17.588 4.744 8.250 1.00 98.06 85 GLU A O 1
ATOM 713 N N . PRO A 1 86 ? 16.467 6.318 9.407 1.00 97.94 86 PRO A N 1
ATOM 714 C CA . PRO A 1 86 ? 15.923 6.971 8.225 1.00 97.94 86 PRO A CA 1
ATOM 715 C C . PRO A 1 86 ? 17.022 7.693 7.427 1.00 97.94 86 PRO A C 1
ATOM 717 O O . PRO A 1 86 ? 17.906 8.349 7.989 1.00 97.94 86 PRO A O 1
ATOM 720 N N . ASP A 1 87 ? 16.947 7.597 6.103 1.00 97.81 87 ASP A N 1
ATOM 721 C CA . ASP A 1 87 ? 18.026 7.926 5.165 1.00 97.81 87 ASP A CA 1
ATOM 722 C C . ASP A 1 87 ? 17.750 9.157 4.288 1.00 97.81 87 ASP A C 1
ATOM 724 O O . ASP A 1 87 ? 18.661 9.635 3.608 1.00 97.81 87 ASP A O 1
ATOM 728 N N . ILE A 1 88 ? 16.541 9.726 4.337 1.00 97.12 88 ILE A N 1
ATOM 729 C CA . ILE A 1 88 ? 16.202 10.952 3.600 1.00 97.12 88 ILE A CA 1
ATOM 730 C C . ILE A 1 88 ? 15.667 12.052 4.520 1.00 97.12 88 ILE A C 1
ATOM 732 O O . ILE A 1 88 ? 14.921 11.801 5.465 1.00 97.12 88 ILE A O 1
ATOM 736 N N . GLU A 1 89 ? 16.055 13.294 4.230 1.00 96.88 89 GLU A N 1
ATOM 737 C CA . GLU A 1 89 ? 15.614 14.491 4.950 1.00 96.88 89 GLU A CA 1
ATOM 738 C C . GLU A 1 89 ? 14.420 15.126 4.227 1.00 96.88 89 GLU A C 1
ATOM 740 O O . GLU A 1 89 ? 14.467 15.357 3.016 1.00 96.88 89 GLU A O 1
ATOM 745 N N . ILE A 1 90 ? 13.365 15.442 4.975 1.00 94.19 90 ILE A N 1
ATOM 746 C CA . ILE A 1 90 ? 12.197 16.190 4.504 1.00 94.19 90 ILE A CA 1
ATOM 747 C C . ILE A 1 90 ? 11.915 17.362 5.458 1.00 94.19 90 ILE A C 1
ATOM 749 O O . ILE A 1 90 ? 12.472 17.421 6.558 1.00 94.19 90 ILE A O 1
ATOM 753 N N . PRO A 1 91 ? 11.033 18.313 5.099 1.00 93.81 91 PRO A N 1
ATOM 754 C CA . PRO A 1 91 ? 10.548 19.286 6.067 1.00 93.81 91 PRO A CA 1
ATOM 755 C C . PRO A 1 91 ? 9.981 18.587 7.312 1.00 93.81 91 PRO A C 1
ATOM 757 O O . PRO A 1 91 ? 9.077 17.762 7.219 1.00 93.81 91 PRO A O 1
ATOM 760 N N . GLY A 1 92 ? 10.517 18.928 8.484 1.00 93.19 92 GLY A N 1
ATOM 761 C CA . GLY A 1 92 ? 10.095 18.362 9.768 1.00 93.19 92 GLY A CA 1
ATOM 762 C C . GLY A 1 92 ? 10.951 17.201 10.289 1.00 93.19 92 GLY A C 1
ATOM 763 O O . GLY A 1 92 ? 10.851 16.902 11.476 1.00 93.19 92 GLY A O 1
ATOM 764 N N . GLY A 1 93 ? 11.824 16.601 9.469 1.00 96.00 93 GLY A N 1
ATOM 765 C CA . GLY A 1 93 ? 12.838 15.632 9.905 1.00 96.00 93 GLY A CA 1
ATOM 766 C C . GLY A 1 93 ? 13.083 14.496 8.909 1.00 96.00 93 GLY A C 1
ATOM 767 O O . GLY A 1 93 ? 12.825 14.631 7.715 1.00 96.00 93 GLY A O 1
ATOM 768 N N . LYS A 1 94 ? 13.600 13.364 9.401 1.00 97.56 94 LYS A N 1
ATOM 769 C CA . LYS A 1 94 ? 14.048 12.246 8.557 1.00 97.56 94 LYS A CA 1
ATOM 770 C C . LYS A 1 94 ? 13.048 11.101 8.450 1.00 97.56 94 LYS A C 1
ATOM 772 O O . LYS A 1 94 ? 12.495 10.656 9.463 1.00 97.56 94 LYS A O 1
ATOM 777 N N . ILE A 1 95 ? 12.925 10.567 7.237 1.00 97.56 95 ILE A N 1
ATOM 778 C CA . ILE A 1 95 ? 12.064 9.428 6.888 1.00 97.56 95 ILE A CA 1
ATOM 779 C C . ILE A 1 95 ? 12.857 8.362 6.116 1.00 97.56 95 ILE A C 1
ATOM 781 O O . ILE A 1 95 ? 13.990 8.602 5.697 1.00 97.56 95 ILE A O 1
ATOM 785 N N . PHE A 1 96 ? 12.256 7.189 5.932 1.00 97.50 96 PHE A N 1
ATOM 786 C CA . PHE A 1 96 ? 12.836 6.098 5.147 1.00 97.50 96 PHE A CA 1
ATOM 787 C C . PHE A 1 96 ? 12.527 6.282 3.658 1.00 97.50 96 PHE A C 1
ATOM 789 O O . PHE A 1 96 ? 11.389 6.573 3.277 1.00 97.50 96 PHE A O 1
ATOM 796 N N . SER A 1 97 ? 13.530 6.115 2.804 1.00 95.44 97 SER A N 1
ATOM 797 C CA . SER A 1 97 ? 13.364 6.096 1.359 1.00 95.44 97 SER A CA 1
ATOM 798 C C . SER A 1 97 ? 12.656 4.827 0.898 1.00 95.44 97 SER A C 1
ATOM 800 O O . SER A 1 97 ? 12.708 3.787 1.552 1.00 95.44 97 SER A O 1
ATOM 802 N N . ASP A 1 98 ? 11.994 4.913 -0.253 1.00 92.69 98 ASP A N 1
ATOM 803 C CA . ASP A 1 98 ? 11.339 3.756 -0.868 1.00 92.69 98 ASP A CA 1
ATOM 804 C C . ASP A 1 98 ? 12.366 2.660 -1.199 1.00 92.69 98 ASP A C 1
ATOM 806 O O . ASP A 1 98 ? 12.106 1.486 -0.950 1.00 92.69 98 ASP A O 1
ATOM 810 N N . GLU A 1 99 ? 13.566 3.064 -1.629 1.00 91.44 99 GLU A N 1
ATOM 811 C CA . GLU A 1 99 ? 14.708 2.177 -1.861 1.00 91.44 99 GLU A CA 1
ATOM 812 C C . GLU A 1 99 ? 15.088 1.414 -0.588 1.00 91.44 99 GLU A C 1
ATOM 814 O O . GLU A 1 99 ? 15.074 0.186 -0.582 1.00 91.44 99 GLU A O 1
ATOM 819 N N . LEU A 1 100 ? 15.349 2.110 0.525 1.00 94.62 100 LEU A N 1
ATOM 820 C CA . LEU A 1 100 ? 15.717 1.456 1.782 1.00 94.62 100 LEU A CA 1
ATOM 821 C C . LEU A 1 100 ? 14.615 0.502 2.253 1.00 94.62 100 LEU A C 1
ATOM 823 O O . LEU A 1 100 ? 14.914 -0.643 2.595 1.00 94.62 100 LEU A O 1
ATOM 827 N N . ARG A 1 101 ? 13.346 0.931 2.207 1.00 94.75 101 ARG A N 1
ATOM 828 C CA . ARG A 1 101 ? 12.197 0.086 2.573 1.00 94.75 101 ARG A CA 1
ATOM 829 C C . ARG A 1 101 ? 12.129 -1.184 1.724 1.00 94.75 101 ARG A C 1
ATOM 831 O O . ARG A 1 101 ? 11.919 -2.260 2.279 1.00 94.75 101 ARG A O 1
ATOM 838 N N . SER A 1 102 ? 12.373 -1.084 0.417 1.00 92.56 102 SER A N 1
ATOM 839 C CA . SER A 1 102 ? 12.328 -2.228 -0.505 1.00 92.56 102 SER A CA 1
ATOM 840 C C . SER A 1 102 ? 13.345 -3.329 -0.167 1.00 92.56 102 SER A C 1
ATOM 842 O O . SER A 1 102 ? 13.117 -4.502 -0.453 1.00 92.56 102 SER A O 1
ATOM 844 N N . THR A 1 103 ? 14.447 -2.974 0.504 1.00 93.12 103 THR A N 1
ATOM 845 C CA . THR A 1 103 ? 15.498 -3.925 0.908 1.00 93.12 103 THR A CA 1
ATOM 846 C C . THR A 1 103 ? 15.235 -4.622 2.244 1.00 93.12 103 THR A C 1
ATOM 848 O O . THR A 1 103 ? 15.972 -5.539 2.615 1.00 93.12 103 THR A O 1
ATOM 851 N N . LEU A 1 104 ? 14.213 -4.193 2.991 1.00 96.81 104 LEU A N 1
ATOM 852 C CA . LEU A 1 104 ? 13.926 -4.743 4.313 1.00 96.81 104 LEU A CA 1
ATOM 853 C C . LEU A 1 104 ? 13.356 -6.173 4.226 1.00 96.81 104 LEU A C 1
ATOM 855 O O . LEU A 1 104 ? 12.701 -6.526 3.240 1.00 96.81 104 LEU A O 1
ATOM 859 N N . PRO A 1 105 ? 13.547 -6.998 5.274 1.00 98.00 105 PRO A N 1
ATOM 860 C CA . PRO A 1 105 ? 12.916 -8.312 5.374 1.00 98.00 105 PRO A CA 1
ATOM 861 C C . PRO A 1 105 ? 11.392 -8.251 5.219 1.00 98.00 105 PRO A C 1
ATOM 863 O O . PRO A 1 105 ? 10.772 -7.233 5.535 1.00 98.00 105 PRO A O 1
ATOM 866 N N . ALA A 1 106 ? 10.783 -9.354 4.772 1.00 97.81 106 ALA A N 1
ATOM 867 C CA . ALA A 1 106 ? 9.340 -9.444 4.530 1.00 97.81 106 ALA A CA 1
ATOM 868 C C . ALA A 1 106 ? 8.520 -9.024 5.752 1.00 97.81 106 ALA A C 1
ATOM 870 O O . ALA A 1 106 ? 7.624 -8.197 5.635 1.00 97.81 106 ALA A O 1
ATOM 871 N N . GLU A 1 107 ? 8.890 -9.499 6.938 1.00 98.19 107 GLU A N 1
ATOM 872 C CA . GLU A 1 107 ? 8.230 -9.187 8.204 1.00 98.19 107 GLU A CA 1
ATOM 873 C C . GLU A 1 107 ? 8.209 -7.692 8.561 1.00 98.19 107 GLU A C 1
ATOM 875 O O . GLU A 1 107 ? 7.387 -7.277 9.378 1.00 98.19 107 GLU A O 1
ATOM 880 N N . HIS A 1 108 ? 9.091 -6.889 7.959 1.00 98.31 108 HIS A N 1
ATOM 881 C CA . HIS A 1 108 ? 9.199 -5.453 8.200 1.00 98.31 108 HIS A CA 1
ATOM 882 C C . HIS A 1 108 ? 8.581 -4.614 7.078 1.00 98.31 108 HIS A C 1
ATOM 884 O O . HIS A 1 108 ? 8.609 -3.389 7.173 1.00 98.31 108 HIS A O 1
ATOM 890 N N . GLN A 1 109 ? 8.017 -5.226 6.033 1.00 98.06 109 GLN A N 1
ATOM 891 C CA . GLN A 1 109 ? 7.294 -4.512 4.975 1.00 98.06 109 GLN A CA 1
ATOM 892 C C . GLN A 1 109 ? 5.951 -3.948 5.479 1.00 98.06 109 GLN A C 1
ATOM 894 O O . GLN A 1 109 ? 5.473 -4.294 6.566 1.00 98.06 109 GLN A O 1
ATOM 899 N N . GLN A 1 110 ? 5.333 -3.056 4.700 1.00 97.88 110 GLN A N 1
ATOM 900 C CA . GLN A 1 110 ? 4.115 -2.352 5.114 1.00 97.88 110 GLN A CA 1
ATOM 901 C C . GLN A 1 110 ? 2.922 -3.305 5.230 1.00 97.88 110 GLN A C 1
ATOM 903 O O . GLN A 1 110 ? 2.201 -3.239 6.228 1.00 97.88 110 GLN A O 1
ATOM 908 N N . ALA A 1 111 ? 2.738 -4.229 4.282 1.00 98.19 111 ALA A N 1
ATOM 909 C CA . ALA A 1 111 ? 1.649 -5.206 4.337 1.00 98.19 111 ALA A CA 1
ATOM 910 C C . ALA A 1 111 ? 1.668 -6.066 5.630 1.00 98.19 111 ALA A C 1
ATOM 912 O O . ALA A 1 111 ? 0.660 -6.072 6.349 1.00 98.19 111 ALA A O 1
ATOM 913 N N . PRO A 1 112 ? 2.785 -6.712 6.034 1.00 98.50 112 PRO A N 1
ATOM 914 C CA . PRO A 1 112 ? 2.856 -7.423 7.316 1.00 98.50 112 PRO A CA 1
ATOM 915 C C . PRO A 1 112 ? 2.713 -6.524 8.547 1.00 98.50 112 PRO A C 1
ATOM 917 O O . PRO A 1 112 ? 2.052 -6.915 9.513 1.00 98.50 112 PRO A O 1
ATOM 920 N N . PHE A 1 113 ? 3.256 -5.302 8.522 1.00 98.81 113 PHE A N 1
ATOM 921 C CA . PHE A 1 113 ? 3.032 -4.321 9.589 1.00 98.81 113 PHE A CA 1
ATOM 922 C C . PHE A 1 113 ? 1.538 -4.013 9.775 1.00 98.81 113 PHE A C 1
ATOM 924 O O . PHE A 1 113 ? 1.030 -4.014 10.901 1.00 98.81 113 PHE A O 1
ATOM 931 N N . LEU A 1 114 ? 0.806 -3.801 8.683 1.00 98.88 114 LEU A N 1
ATOM 932 C CA . LEU A 1 114 ? -0.634 -3.566 8.721 1.00 98.88 114 LEU A CA 1
ATOM 933 C C . LEU A 1 114 ? -1.409 -4.798 9.192 1.00 98.88 114 LEU A C 1
ATOM 935 O O . LEU A 1 114 ? -2.309 -4.658 10.019 1.00 98.88 114 LEU A O 1
ATOM 939 N N . ALA A 1 115 ? -1.029 -6.003 8.757 1.00 98.81 115 ALA A N 1
ATOM 940 C CA . ALA A 1 115 ? -1.636 -7.244 9.240 1.00 98.81 115 ALA A CA 1
ATOM 941 C C . ALA A 1 115 ? -1.433 -7.452 10.751 1.00 98.81 115 ALA A C 1
ATOM 943 O O . ALA A 1 115 ? -2.336 -7.936 11.432 1.00 98.81 115 ALA A O 1
ATOM 944 N N . ASN A 1 116 ? -0.287 -7.042 11.308 1.00 98.88 116 ASN A N 1
ATOM 945 C CA . ASN A 1 116 ? -0.047 -7.064 12.756 1.00 98.88 116 ASN A CA 1
ATOM 946 C C . ASN A 1 116 ? -0.970 -6.088 13.512 1.00 98.88 116 ASN A C 1
ATOM 948 O O . ASN A 1 116 ? -1.473 -6.414 14.588 1.00 98.88 116 ASN A O 1
ATOM 952 N N . ASN A 1 117 ? -1.222 -4.900 12.954 1.00 98.88 117 ASN A N 1
ATOM 953 C CA . ASN A 1 117 ? -2.150 -3.930 13.543 1.00 98.88 117 ASN A CA 1
ATOM 954 C C . ASN A 1 117 ? -3.609 -4.397 13.441 1.00 98.88 117 ASN A C 1
ATOM 956 O O . ASN A 1 117 ? -4.357 -4.284 14.412 1.00 98.88 117 ASN A O 1
ATOM 960 N N . ALA A 1 118 ? -3.991 -4.980 12.303 1.00 98.88 118 ALA A N 1
ATOM 961 C CA . ALA A 1 118 ? -5.290 -5.614 12.112 1.00 98.88 118 ALA A CA 1
ATOM 962 C C . ALA A 1 118 ? -5.508 -6.763 13.104 1.00 98.88 118 ALA A C 1
ATOM 964 O O . ALA A 1 118 ? -6.570 -6.851 13.716 1.00 98.88 118 ALA A O 1
ATOM 965 N N . GLU A 1 119 ? -4.487 -7.599 13.327 1.00 98.88 119 GLU A N 1
ATOM 966 C CA . GLU A 1 119 ? -4.541 -8.662 14.329 1.00 98.88 119 GLU A CA 1
ATOM 967 C C . GLU A 1 119 ? -4.855 -8.111 15.723 1.00 98.88 119 GLU A C 1
ATOM 969 O O . GLU A 1 119 ? -5.779 -8.598 16.378 1.00 98.88 119 GLU A O 1
ATOM 974 N N . ARG A 1 120 ? -4.110 -7.088 16.168 1.00 98.81 120 ARG A N 1
ATOM 975 C CA . ARG A 1 120 ? -4.349 -6.432 17.462 1.00 98.81 120 ARG A CA 1
ATOM 976 C C . ARG A 1 120 ? -5.793 -5.945 17.557 1.00 98.81 120 ARG A C 1
ATOM 978 O O . ARG A 1 120 ? -6.496 -6.302 18.496 1.00 98.81 120 ARG A O 1
ATOM 985 N N . PHE A 1 121 ? -6.237 -5.177 16.565 1.00 98.81 121 PHE A N 1
ATOM 986 C CA . PHE A 1 121 ? -7.569 -4.583 16.562 1.00 98.81 121 PHE A CA 1
ATOM 987 C C . PHE A 1 121 ? -8.680 -5.635 16.626 1.00 98.81 121 PHE A C 1
ATOM 989 O O . PHE A 1 121 ? -9.614 -5.485 17.409 1.00 98.81 121 PHE A O 1
ATOM 996 N N . ILE A 1 122 ? -8.578 -6.721 15.853 1.00 98.75 122 ILE A N 1
ATOM 997 C CA . ILE A 1 122 ? -9.567 -7.807 15.890 1.00 98.75 122 ILE A CA 1
ATOM 998 C C . ILE A 1 122 ? -9.634 -8.423 17.292 1.00 98.75 122 ILE A C 1
ATOM 1000 O O . ILE A 1 122 ? -10.726 -8.602 17.831 1.00 98.75 122 ILE A O 1
ATOM 1004 N N . ARG A 1 123 ? -8.479 -8.721 17.900 1.00 98.62 123 ARG A N 1
ATOM 1005 C CA . ARG A 1 123 ? -8.414 -9.344 19.231 1.00 98.62 123 ARG A CA 1
ATOM 1006 C C . ARG A 1 123 ? -8.977 -8.438 20.326 1.00 98.62 123 ARG A C 1
ATOM 1008 O O . ARG A 1 123 ? -9.712 -8.920 21.185 1.00 98.62 123 ARG A O 1
ATOM 1015 N N . ASP A 1 124 ? -8.688 -7.142 20.265 1.00 98.50 124 ASP A N 1
ATOM 1016 C CA . ASP A 1 124 ? -9.174 -6.156 21.237 1.00 98.50 124 ASP A CA 1
ATOM 1017 C C . ASP A 1 124 ? -10.688 -5.908 21.126 1.00 98.50 124 ASP A C 1
ATOM 1019 O O . ASP A 1 124 ? -11.321 -5.445 22.076 1.00 98.50 124 ASP A O 1
ATOM 1023 N N . ASN A 1 125 ? -11.288 -6.246 19.981 1.00 98.19 125 ASN A N 1
ATOM 1024 C CA . ASN A 1 125 ? -12.701 -6.016 19.697 1.00 98.19 125 ASN A CA 1
ATOM 1025 C C . ASN A 1 125 ? -13.530 -7.303 19.618 1.00 98.19 125 ASN A C 1
ATOM 1027 O O . ASN A 1 125 ? -14.661 -7.276 19.133 1.00 98.19 125 ASN A O 1
ATOM 1031 N N . VAL A 1 126 ? -13.030 -8.424 20.150 1.00 97.12 126 VAL A N 1
ATOM 1032 C CA . VAL A 1 126 ? -13.848 -9.634 20.315 1.00 97.12 126 VAL A CA 1
ATOM 1033 C C . VAL A 1 126 ? -15.083 -9.302 21.162 1.00 97.12 126 VAL A C 1
ATOM 1035 O O . VAL A 1 126 ? -14.978 -8.895 22.317 1.00 97.12 126 VAL A O 1
ATOM 1038 N N . GLY A 1 127 ? -16.268 -9.479 20.572 1.00 95.75 127 GLY A N 1
ATOM 1039 C CA . GLY A 1 127 ? -17.558 -9.168 21.199 1.00 95.75 127 GLY A CA 1
ATOM 1040 C C . GLY A 1 127 ? -18.103 -7.762 20.921 1.00 95.75 127 GLY A C 1
ATOM 1041 O O . GLY A 1 127 ? -19.247 -7.497 21.282 1.00 95.75 127 GLY A O 1
ATOM 1042 N N . ASN A 1 128 ? -17.345 -6.894 20.243 1.00 97.31 128 ASN A N 1
ATOM 1043 C CA . ASN A 1 128 ? -17.812 -5.587 19.777 1.00 97.31 128 ASN A CA 1
ATOM 1044 C C . ASN A 1 128 ? -17.980 -5.609 18.247 1.00 97.31 128 ASN A C 1
ATOM 1046 O O . ASN A 1 128 ? -17.119 -6.153 17.553 1.00 97.31 128 ASN A O 1
ATOM 1050 N N . PRO A 1 129 ? -19.054 -5.028 17.683 1.00 97.69 129 PRO A N 1
ATOM 1051 C CA . PRO A 1 129 ? -19.144 -4.866 16.237 1.00 97.69 129 PRO A CA 1
ATOM 1052 C C . PRO A 1 129 ? -18.068 -3.883 15.760 1.00 97.69 129 PRO A 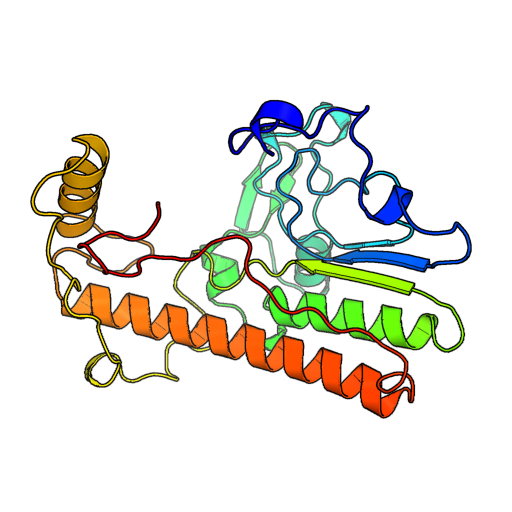C 1
ATOM 1054 O O . PRO A 1 129 ? -17.770 -2.900 16.441 1.00 97.69 129 PRO A O 1
ATOM 1057 N N . PHE A 1 130 ? -17.477 -4.133 14.592 1.00 98.12 130 PHE A N 1
ATOM 1058 C CA . PHE A 1 130 ? -16.429 -3.271 14.053 1.00 98.12 130 PHE A CA 1
ATOM 1059 C C . PHE A 1 130 ? -16.500 -3.103 12.534 1.00 98.12 130 PHE A C 1
ATOM 1061 O O . PHE A 1 130 ? -17.015 -3.958 11.815 1.00 98.12 130 PHE A O 1
ATOM 1068 N N . VAL A 1 131 ? -15.953 -1.986 12.054 1.00 98.06 131 VAL A N 1
ATOM 1069 C CA . VAL A 1 131 ? -15.594 -1.751 10.653 1.00 98.06 131 VAL A CA 1
ATOM 1070 C C . VAL A 1 131 ? -14.120 -1.378 10.604 1.00 98.06 131 VAL A C 1
ATOM 1072 O O . VAL A 1 131 ? -13.695 -0.391 11.200 1.00 98.06 131 VAL A O 1
ATOM 1075 N N . MET A 1 132 ? -13.336 -2.166 9.879 1.00 98.19 132 MET A N 1
ATOM 1076 C CA . MET A 1 132 ? -11.895 -1.982 9.763 1.00 98.19 132 MET A CA 1
ATOM 1077 C C . MET A 1 132 ? -11.498 -1.935 8.293 1.00 98.19 132 MET A C 1
ATOM 1079 O O . MET A 1 132 ? -11.860 -2.819 7.519 1.00 98.19 132 MET A O 1
ATOM 1083 N N . TYR A 1 133 ? -10.725 -0.919 7.933 1.00 98.19 133 TYR A N 1
ATOM 1084 C CA . TYR A 1 133 ? -10.070 -0.809 6.638 1.00 98.19 133 TYR A CA 1
ATOM 1085 C C . TYR A 1 133 ? -8.597 -1.161 6.781 1.00 98.19 133 TYR A C 1
ATOM 1087 O O . TYR A 1 133 ? -7.912 -0.609 7.640 1.00 98.19 133 TYR A O 1
ATOM 1095 N N . VAL A 1 134 ? -8.115 -2.048 5.913 1.00 98.56 134 VAL A N 1
ATOM 1096 C CA . VAL A 1 134 ? -6.691 -2.359 5.768 1.00 98.56 134 VAL A CA 1
ATOM 1097 C C . VAL A 1 134 ? -6.296 -2.032 4.329 1.00 98.56 134 VAL A C 1
ATOM 1099 O O . VAL A 1 134 ? -6.617 -2.775 3.407 1.00 98.56 134 VAL A O 1
ATOM 1102 N N . SER A 1 135 ? -5.676 -0.869 4.144 1.00 98.00 135 SER A N 1
ATOM 1103 C CA . SER A 1 135 ? -5.340 -0.246 2.859 1.00 98.00 135 SER A CA 1
ATOM 1104 C C . SER A 1 135 ? -3.840 -0.400 2.582 1.00 98.00 135 SER A C 1
ATOM 1106 O O . SER A 1 135 ? -3.036 0.487 2.879 1.00 98.00 135 SER A O 1
ATOM 1108 N N . MET A 1 136 ? -3.444 -1.579 2.102 1.00 97.25 136 MET A N 1
ATOM 1109 C CA . MET A 1 136 ? -2.039 -1.890 1.808 1.00 97.25 136 MET A CA 1
ATOM 1110 C C . MET A 1 136 ? -1.542 -1.093 0.594 1.00 97.25 136 MET A C 1
ATOM 1112 O O . MET A 1 136 ? -2.320 -0.794 -0.310 1.00 97.25 136 MET A O 1
ATOM 1116 N N . LEU A 1 137 ? -0.255 -0.723 0.593 1.00 95.00 137 LEU A N 1
ATOM 1117 C CA . LEU A 1 137 ? 0.355 -0.002 -0.530 1.00 95.00 137 LEU A CA 1
ATOM 1118 C C . LEU A 1 137 ? 0.754 -0.978 -1.641 1.00 95.00 137 LEU A C 1
ATOM 1120 O O . LEU A 1 137 ? 0.553 -0.700 -2.819 1.00 95.00 137 LEU A O 1
ATOM 1124 N N . GLU A 1 138 ? 1.318 -2.121 -1.266 1.00 95.69 138 GLU A N 1
ATOM 1125 C CA . GLU A 1 138 ? 1.707 -3.175 -2.190 1.00 95.69 138 GLU A CA 1
ATOM 1126 C C . GLU A 1 138 ? 0.483 -3.664 -2.999 1.00 95.69 138 GLU A C 1
ATOM 1128 O O . GLU A 1 138 ? -0.604 -3.807 -2.434 1.00 95.69 138 GLU A O 1
ATOM 1133 N N . PRO A 1 139 ? 0.616 -3.933 -4.314 1.00 95.12 139 PRO A N 1
ATOM 1134 C CA . PRO A 1 139 ? 1.852 -4.050 -5.093 1.00 95.12 139 PRO A CA 1
ATOM 1135 C C . PRO A 1 139 ? 2.288 -2.764 -5.825 1.00 95.12 139 PRO A C 1
ATOM 1137 O O . PRO A 1 139 ? 2.972 -2.862 -6.841 1.00 95.12 139 PRO A O 1
ATOM 1140 N N . HIS A 1 140 ? 1.892 -1.573 -5.361 1.00 93.81 140 HIS A N 1
ATOM 1141 C CA . HIS A 1 140 ? 2.372 -0.305 -5.928 1.00 93.81 140 HIS A CA 1
ATOM 1142 C C . HIS A 1 140 ? 3.915 -0.215 -5.892 1.00 93.81 140 HIS A C 1
ATOM 1144 O O . HIS A 1 140 ? 4.520 -0.739 -4.950 1.00 93.81 140 HIS A O 1
ATOM 1150 N N . PRO A 1 141 ? 4.545 0.493 -6.854 1.00 90.69 141 PRO A N 1
ATOM 1151 C CA . PRO A 1 141 ? 5.968 0.828 -6.837 1.00 90.69 141 PRO A CA 1
ATOM 1152 C C . PRO A 1 141 ? 6.521 1.271 -5.464 1.00 90.69 141 PRO A C 1
ATOM 1154 O O . PRO A 1 141 ? 5.820 1.961 -4.709 1.00 90.69 141 PRO A O 1
ATOM 1157 N N . PRO A 1 142 ? 7.792 0.960 -5.143 1.00 91.81 142 PRO A N 1
ATOM 1158 C CA . PRO A 1 142 ? 8.809 0.418 -6.043 1.00 91.81 142 PRO A CA 1
ATOM 1159 C C . PRO A 1 142 ? 8.660 -1.083 -6.330 1.00 91.81 142 PRO A C 1
ATOM 1161 O O . PRO A 1 142 ? 8.368 -1.854 -5.421 1.00 91.81 142 PRO A O 1
ATOM 1164 N N . PHE A 1 143 ? 8.930 -1.521 -7.566 1.00 91.50 143 PHE A N 1
ATOM 1165 C CA . PHE A 1 143 ? 8.879 -2.946 -7.951 1.00 91.50 143 PHE A CA 1
ATOM 1166 C C . PHE A 1 143 ? 10.145 -3.725 -7.570 1.00 91.50 143 PHE A C 1
ATOM 1168 O O . PHE A 1 143 ? 10.743 -4.435 -8.385 1.00 91.50 143 PHE A O 1
ATOM 1175 N N . ASN A 1 144 ? 10.562 -3.586 -6.317 1.00 91.94 144 ASN A N 1
ATOM 1176 C CA . ASN A 1 144 ? 11.594 -4.387 -5.679 1.00 91.94 144 ASN A CA 1
ATOM 1177 C C . ASN A 1 144 ? 11.145 -4.722 -4.259 1.00 91.94 144 ASN A C 1
ATOM 1179 O O . ASN A 1 144 ? 10.544 -3.901 -3.568 1.00 91.94 144 ASN A O 1
ATOM 1183 N N . GLY A 1 145 ? 11.466 -5.927 -3.804 1.00 94.75 145 GLY A N 1
ATOM 1184 C CA . GLY A 1 145 ? 11.074 -6.371 -2.483 1.00 94.75 145 GLY A CA 1
ATOM 1185 C C . GLY A 1 145 ? 11.707 -7.696 -2.063 1.00 94.75 145 GLY A C 1
ATOM 1186 O O . GLY A 1 145 ? 12.452 -8.334 -2.817 1.00 94.75 145 GLY A O 1
ATOM 1187 N N . PRO A 1 146 ? 11.365 -8.174 -0.859 1.00 96.31 146 PRO A N 1
ATOM 1188 C CA . PRO A 1 146 ? 11.934 -9.397 -0.292 1.00 96.31 146 PRO A CA 1
ATOM 1189 C C . PRO A 1 146 ? 11.576 -10.663 -1.091 1.00 96.31 146 PRO A C 1
ATOM 1191 O O . PRO A 1 146 ? 12.257 -11.683 -0.979 1.00 96.31 146 PRO A O 1
ATOM 1194 N N . TYR A 1 147 ? 10.531 -10.608 -1.923 1.00 97.50 147 TYR A N 1
ATOM 1195 C CA . TYR A 1 147 ? 9.995 -11.737 -2.693 1.00 97.50 147 TYR A CA 1
ATOM 1196 C C . TYR A 1 147 ? 10.368 -11.723 -4.184 1.00 97.50 147 TYR A C 1
ATOM 1198 O O . TYR A 1 147 ? 9.818 -12.497 -4.966 1.00 97.50 147 TYR A O 1
ATOM 1206 N N . ASN A 1 148 ? 11.371 -10.929 -4.579 1.00 96.25 148 ASN A N 1
ATOM 1207 C CA . ASN A 1 148 ? 11.854 -10.826 -5.968 1.00 96.25 148 ASN A CA 1
ATOM 1208 C C . ASN A 1 148 ? 12.271 -12.165 -6.617 1.00 96.25 148 ASN A C 1
ATOM 1210 O O . ASN A 1 148 ? 12.409 -12.254 -7.832 1.00 96.25 148 ASN A O 1
ATOM 1214 N N . HIS A 1 149 ? 12.503 -13.212 -5.823 1.00 96.31 149 HIS A N 1
ATOM 1215 C CA . HIS A 1 149 ? 12.984 -14.516 -6.284 1.00 96.31 149 HIS A CA 1
ATOM 1216 C C . HIS A 1 149 ? 11.879 -15.578 -6.431 1.00 96.31 149 HIS A C 1
ATOM 1218 O O . HIS A 1 149 ? 12.179 -16.701 -6.834 1.00 96.31 149 HIS A O 1
ATOM 1224 N N . LEU A 1 150 ? 10.624 -15.268 -6.076 1.00 97.75 150 LEU A N 1
ATOM 1225 C CA . LEU A 1 150 ? 9.546 -16.266 -6.044 1.00 97.75 150 LEU A CA 1
ATOM 1226 C C . LEU A 1 150 ? 9.061 -16.687 -7.434 1.00 97.75 150 LEU A C 1
ATOM 1228 O O . LEU A 1 150 ? 8.610 -17.819 -7.616 1.00 97.75 150 LEU A O 1
ATOM 1232 N N . TYR A 1 151 ? 9.155 -15.788 -8.412 1.00 98.38 151 TYR A N 1
ATOM 1233 C CA . TYR A 1 151 ? 8.609 -15.998 -9.745 1.00 98.38 151 TYR A CA 1
ATOM 1234 C C . TYR A 1 151 ? 9.707 -15.995 -10.799 1.00 98.38 151 TYR A C 1
ATOM 1236 O O . TYR A 1 151 ? 10.546 -15.102 -10.849 1.00 98.38 151 TYR A O 1
ATOM 1244 N N . ASP A 1 152 ? 9.663 -16.999 -11.672 1.00 98.19 152 ASP A N 1
ATOM 1245 C CA . ASP A 1 152 ? 10.502 -17.061 -12.864 1.00 98.19 152 ASP A CA 1
ATOM 1246 C C . ASP A 1 152 ? 9.914 -16.127 -13.944 1.00 98.19 152 ASP A C 1
ATOM 1248 O O . ASP A 1 152 ? 8.811 -16.409 -14.439 1.00 98.19 152 ASP A O 1
ATOM 1252 N N . PRO A 1 153 ? 10.603 -15.029 -14.315 1.00 97.88 153 PRO A N 1
ATOM 1253 C CA . PRO A 1 153 ? 10.077 -14.019 -15.237 1.00 97.88 153 PRO A CA 1
ATOM 1254 C C . PRO A 1 153 ? 9.726 -14.581 -16.625 1.00 97.88 153 PRO A C 1
ATOM 1256 O O . PRO A 1 153 ? 8.786 -14.105 -17.273 1.00 97.88 153 PRO A O 1
ATOM 1259 N N . ASP A 1 154 ? 10.407 -15.640 -17.066 1.00 97.50 154 ASP A N 1
ATOM 1260 C CA . ASP A 1 154 ? 10.182 -16.250 -18.381 1.00 97.50 154 ASP A CA 1
ATOM 1261 C C . ASP A 1 154 ? 8.947 -17.162 -18.410 1.00 97.50 154 ASP A C 1
ATOM 1263 O O . ASP A 1 154 ? 8.424 -17.483 -19.480 1.00 97.50 154 ASP A O 1
ATOM 1267 N N . LYS A 1 155 ? 8.447 -17.572 -17.238 1.00 97.19 155 LYS A N 1
ATOM 1268 C CA . LYS A 1 155 ? 7.284 -18.466 -17.110 1.00 97.19 155 LYS A CA 1
ATOM 1269 C C . LYS A 1 155 ? 5.974 -17.736 -16.845 1.00 97.19 155 LYS A C 1
ATOM 1271 O O . LYS A 1 155 ? 4.916 -18.366 -16.907 1.00 97.19 155 LYS A O 1
ATOM 1276 N N . LEU A 1 156 ? 6.018 -16.440 -16.540 1.00 95.56 156 LEU A N 1
ATOM 1277 C CA . LEU A 1 156 ? 4.808 -15.677 -16.258 1.00 95.56 156 LEU A CA 1
ATOM 1278 C C . LEU A 1 156 ? 3.959 -15.489 -17.521 1.00 95.56 156 LEU A C 1
ATOM 1280 O O . LEU A 1 156 ? 4.488 -15.126 -18.580 1.00 95.56 156 LEU A O 1
ATOM 1284 N N . PRO A 1 157 ? 2.632 -15.693 -17.423 1.00 95.25 157 PRO A N 1
ATOM 1285 C CA . PRO A 1 157 ? 1.745 -15.427 -18.535 1.00 95.25 157 PRO A CA 1
ATOM 1286 C C . PRO A 1 157 ? 1.714 -13.927 -18.837 1.00 95.25 157 PRO A C 1
ATOM 1288 O O . PRO A 1 157 ? 1.757 -13.062 -17.952 1.00 95.25 157 PRO A O 1
ATOM 1291 N N . VAL A 1 158 ? 1.597 -13.638 -20.125 1.00 95.56 158 VAL A N 1
ATOM 1292 C CA . VAL A 1 158 ? 1.394 -12.295 -20.657 1.00 95.56 158 VAL A CA 1
ATOM 1293 C C . VAL A 1 158 ? 0.140 -12.304 -21.516 1.00 95.56 158 VAL A C 1
ATOM 1295 O O . VAL A 1 158 ? -0.206 -13.324 -22.119 1.00 95.56 158 VAL A O 1
ATOM 1298 N N . ASP A 1 159 ? -0.574 -11.189 -21.543 1.00 92.75 159 ASP A N 1
ATOM 1299 C CA . ASP A 1 159 ? -1.765 -11.050 -22.365 1.00 92.75 159 ASP A CA 1
ATOM 1300 C C . ASP A 1 159 ? -1.387 -10.692 -23.823 1.00 92.75 159 ASP A C 1
ATOM 1302 O O . ASP A 1 159 ? -0.243 -10.322 -24.110 1.00 92.75 159 ASP A O 1
ATOM 1306 N N . PRO A 1 160 ? -2.328 -10.774 -24.783 1.00 95.62 160 PRO A N 1
ATOM 1307 C CA . PRO A 1 160 ? -2.044 -10.485 -26.187 1.00 95.62 160 PRO A CA 1
ATOM 1308 C C . PRO A 1 160 ? -1.535 -9.068 -26.484 1.00 95.62 160 PRO A C 1
ATOM 1310 O O . PRO A 1 160 ? -0.989 -8.873 -27.573 1.00 95.62 160 PRO A O 1
ATOM 1313 N N . SER A 1 161 ? -1.729 -8.099 -25.583 1.00 95.19 161 SER A N 1
ATOM 1314 C CA . SER A 1 161 ? -1.282 -6.707 -25.725 1.00 95.19 161 SER A CA 1
ATOM 1315 C C . SER A 1 161 ? 0.087 -6.425 -25.101 1.00 95.19 161 SER A C 1
ATOM 1317 O O . SER A 1 161 ? 0.581 -5.301 -25.214 1.00 95.19 161 SER A O 1
ATOM 1319 N N . PHE A 1 162 ? 0.711 -7.417 -24.463 1.00 96.94 162 PHE A N 1
ATOM 1320 C CA . PHE A 1 162 ? 2.002 -7.252 -23.810 1.00 96.94 162 PHE A CA 1
ATOM 1321 C C . PHE A 1 162 ? 3.064 -6.716 -24.776 1.00 96.94 162 PHE A C 1
ATOM 1323 O O . PHE A 1 162 ? 3.296 -7.284 -25.845 1.00 96.94 162 PHE A O 1
ATOM 1330 N N . LEU A 1 163 ? 3.667 -5.590 -24.390 1.00 96.06 163 LEU A N 1
ATOM 1331 C CA . LEU A 1 163 ? 4.656 -4.817 -25.150 1.00 96.06 163 LEU A CA 1
ATOM 1332 C C . LEU A 1 163 ? 4.217 -4.409 -26.560 1.00 96.06 163 LEU A C 1
ATOM 1334 O O . LEU A 1 163 ? 5.046 -4.146 -27.431 1.00 96.06 163 LEU A O 1
ATOM 1338 N N . LYS A 1 164 ? 2.903 -4.324 -26.791 1.00 94.88 164 LYS A N 1
ATOM 1339 C CA . LYS A 1 164 ? 2.328 -3.817 -28.038 1.00 94.88 164 LYS A CA 1
ATOM 1340 C C . LYS A 1 164 ? 1.710 -2.448 -27.788 1.00 94.88 164 LYS A C 1
ATOM 1342 O O . LYS A 1 164 ? 0.646 -2.389 -27.171 1.00 94.88 164 LYS A O 1
ATOM 1347 N N . PRO A 1 165 ? 2.326 -1.357 -28.271 1.00 92.06 165 PRO A N 1
ATOM 1348 C CA . PRO A 1 165 ? 1.750 -0.025 -28.150 1.00 92.06 165 PRO A CA 1
ATOM 1349 C C . PRO A 1 165 ? 0.310 0.026 -28.684 1.00 92.06 165 PRO A C 1
ATOM 1351 O O . PRO A 1 165 ? -0.025 -0.702 -29.624 1.00 92.06 165 PRO A O 1
ATOM 1354 N N . PRO A 1 166 ? -0.561 0.877 -28.119 1.00 89.69 166 PRO A N 1
ATOM 1355 C CA . PRO A 1 166 ? -1.948 0.960 -28.555 1.00 89.69 166 PRO A CA 1
ATOM 1356 C C . PRO A 1 166 ? -2.052 1.422 -30.019 1.00 89.69 166 PRO A C 1
ATOM 1358 O O . PRO A 1 166 ? -1.586 2.503 -30.391 1.00 89.69 166 PRO A O 1
ATOM 1361 N N . GLU A 1 167 ? -2.719 0.617 -30.852 1.00 84.56 167 GLU A N 1
ATOM 1362 C CA . GLU A 1 167 ? -3.043 0.960 -32.240 1.00 84.56 167 GLU A CA 1
ATOM 1363 C C . GLU A 1 167 ? -4.213 1.960 -32.269 1.00 84.56 167 GLU A C 1
ATOM 1365 O O . GLU A 1 167 ? -5.386 1.603 -32.366 1.00 84.56 167 GLU A O 1
ATOM 1370 N N . GLY A 1 168 ? -3.893 3.247 -32.128 1.00 84.69 168 GLY A N 1
ATOM 1371 C CA . GLY A 1 168 ? -4.875 4.333 -32.080 1.00 84.69 168 GLY A CA 1
ATOM 1372 C C . GLY A 1 168 ? -5.185 4.812 -30.659 1.00 84.69 168 GLY A C 1
ATOM 1373 O O . GLY A 1 168 ? -4.372 4.686 -29.748 1.00 84.69 168 GLY A O 1
ATOM 1374 N N . GLY A 1 169 ? -6.343 5.449 -30.477 1.00 84.31 169 GLY A N 1
ATOM 1375 C CA . GLY A 1 169 ? -6.725 6.047 -29.195 1.00 84.31 169 GLY A CA 1
ATOM 1376 C C . GLY A 1 169 ? -6.036 7.388 -28.880 1.00 84.31 169 GLY A C 1
ATOM 1377 O O . GLY A 1 169 ? -5.376 7.987 -29.743 1.00 84.31 169 GLY A O 1
ATOM 1378 N N . PRO A 1 170 ? -6.236 7.912 -27.655 1.00 92.06 170 PRO A N 1
ATOM 1379 C CA . PRO A 1 170 ? -5.734 9.221 -27.253 1.00 92.06 170 PRO A CA 1
ATOM 1380 C C . PRO A 1 170 ? -4.217 9.347 -27.414 1.00 92.06 170 PRO A C 1
ATOM 1382 O O . PRO A 1 170 ? -3.467 8.435 -27.072 1.00 92.06 170 PRO A O 1
ATOM 1385 N N . LEU A 1 171 ? -3.758 10.513 -27.885 1.00 93.50 171 LEU A N 1
ATOM 1386 C CA . LEU A 1 171 ? -2.329 10.800 -28.058 1.00 93.50 171 LEU A CA 1
ATOM 1387 C C . LEU A 1 171 ? -1.532 10.571 -26.765 1.00 93.50 171 LEU A C 1
ATOM 1389 O O . LEU A 1 171 ? -0.430 10.042 -26.827 1.00 93.50 171 LEU A O 1
ATOM 1393 N N . VAL A 1 172 ? -2.109 10.907 -25.608 1.00 92.94 172 VAL A N 1
ATOM 1394 C CA . VAL A 1 172 ? -1.458 10.736 -24.301 1.00 92.94 172 VAL A CA 1
ATOM 1395 C C . VAL A 1 172 ? -1.066 9.282 -24.015 1.00 92.94 172 VAL A C 1
ATOM 1397 O O . VAL A 1 172 ? 0.038 9.049 -23.538 1.00 92.94 172 VAL A O 1
ATOM 1400 N N . ASN A 1 173 ? -1.897 8.301 -24.382 1.00 93.38 173 ASN A N 1
ATOM 1401 C CA . ASN A 1 173 ? -1.591 6.888 -24.134 1.00 93.38 173 ASN A CA 1
ATOM 1402 C C . ASN A 1 173 ? -0.483 6.385 -25.064 1.00 93.38 173 ASN A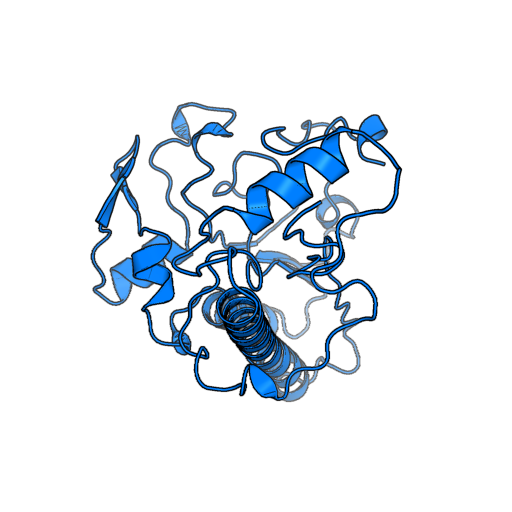 C 1
ATOM 1404 O O . ASN A 1 173 ? 0.383 5.629 -24.642 1.00 93.38 173 ASN A O 1
ATOM 1408 N N . ARG A 1 174 ? -0.469 6.847 -26.320 1.00 92.62 174 ARG A N 1
ATOM 1409 C CA . ARG A 1 174 ? 0.603 6.512 -27.269 1.00 92.62 174 ARG A CA 1
ATOM 1410 C C . ARG A 1 174 ? 1.947 7.084 -26.818 1.00 92.62 174 ARG A C 1
ATOM 1412 O O . ARG A 1 174 ? 2.926 6.353 -26.781 1.00 92.62 174 ARG A O 1
ATOM 1419 N N . LEU A 1 175 ? 1.968 8.346 -26.384 1.00 93.62 175 LEU A N 1
ATOM 1420 C CA . LEU A 1 175 ? 3.181 8.981 -25.858 1.00 93.62 175 LEU A CA 1
ATOM 1421 C C . LEU A 1 175 ? 3.675 8.325 -24.562 1.00 93.62 175 LEU A C 1
ATOM 1423 O O . LEU A 1 175 ? 4.877 8.166 -24.385 1.00 93.62 175 LEU A O 1
ATOM 1427 N N . ARG A 1 176 ? 2.769 7.919 -23.662 1.00 93.62 176 ARG A N 1
ATOM 1428 C CA . ARG A 1 176 ? 3.136 7.163 -22.453 1.00 93.62 176 ARG A CA 1
ATOM 1429 C C . ARG A 1 176 ? 3.743 5.806 -22.789 1.00 93.62 176 ARG A C 1
ATOM 1431 O O . ARG A 1 176 ? 4.759 5.444 -22.213 1.00 93.62 176 ARG A O 1
ATOM 1438 N N . SER A 1 177 ? 3.150 5.086 -23.739 1.00 94.62 177 SER A N 1
ATOM 1439 C CA . SER A 1 177 ? 3.696 3.813 -24.208 1.00 94.62 177 SER A CA 1
ATOM 1440 C C . SER A 1 177 ? 5.103 3.978 -24.796 1.00 94.62 177 SER A C 1
ATOM 1442 O O . SER A 1 177 ? 6.021 3.252 -24.423 1.00 94.62 177 SER A O 1
ATOM 1444 N N . GLU A 1 178 ? 5.303 4.990 -25.646 1.00 93.50 178 GLU A N 1
ATOM 1445 C CA . GLU A 1 178 ? 6.623 5.327 -26.195 1.00 93.50 178 GLU A CA 1
ATOM 1446 C C . GLU A 1 178 ? 7.637 5.688 -25.099 1.00 93.50 178 GLU A C 1
ATOM 1448 O O . GLU A 1 178 ? 8.789 5.265 -25.184 1.00 93.50 178 GLU A O 1
ATOM 1453 N N . TYR A 1 179 ? 7.210 6.432 -24.073 1.00 94.31 179 TYR A N 1
ATOM 1454 C CA . TYR A 1 179 ? 8.046 6.809 -22.933 1.00 94.31 179 TYR A CA 1
ATOM 1455 C C . TYR A 1 179 ? 8.539 5.586 -22.152 1.00 94.31 179 TYR A C 1
ATOM 1457 O O . TYR A 1 179 ? 9.744 5.445 -21.947 1.00 94.31 179 TYR A O 1
ATOM 1465 N N . TYR A 1 180 ? 7.636 4.683 -21.756 1.00 94.88 180 TYR A N 1
ATOM 1466 C CA . TYR A 1 180 ? 8.027 3.504 -20.982 1.00 94.88 180 TYR A CA 1
ATOM 1467 C C . TYR A 1 180 ? 8.938 2.567 -21.782 1.00 94.88 180 TYR A C 1
ATOM 1469 O O . TYR A 1 180 ? 9.938 2.103 -21.253 1.00 94.88 180 TYR A O 1
ATOM 1477 N N . MET A 1 181 ? 8.669 2.353 -23.074 1.00 94.31 181 MET A N 1
ATOM 1478 C CA . MET A 1 181 ? 9.474 1.469 -23.938 1.00 94.31 181 MET A CA 1
ATOM 1479 C C . MET A 1 181 ? 10.904 1.959 -24.218 1.00 94.31 181 MET A C 1
ATOM 1481 O O . MET A 1 181 ? 11.660 1.278 -24.907 1.00 94.31 181 MET A O 1
ATOM 1485 N N . GLN A 1 182 ? 11.272 3.154 -23.759 1.00 92.69 182 GLN A N 1
ATOM 1486 C CA . GLN A 1 182 ? 12.604 3.738 -23.956 1.00 92.69 182 GLN A CA 1
ATOM 1487 C C . GLN A 1 182 ? 13.294 4.073 -22.631 1.00 92.69 182 GLN A C 1
ATOM 1489 O O . GLN A 1 182 ? 14.355 4.698 -22.636 1.00 92.69 182 GLN A O 1
ATOM 1494 N N . GLY A 1 183 ? 12.673 3.713 -21.508 1.00 91.62 183 GLY A N 1
ATOM 1495 C CA . GLY A 1 183 ? 13.067 4.172 -20.189 1.00 91.62 183 GLY A CA 1
ATOM 1496 C C . GLY A 1 183 ? 13.550 3.068 -19.263 1.00 91.62 183 GLY A C 1
ATOM 1497 O O . GLY A 1 183 ? 13.718 1.906 -19.626 1.00 91.62 183 GLY A O 1
ATOM 1498 N N . GLU A 1 184 ? 13.736 3.486 -18.024 1.00 94.06 184 GLU A N 1
ATOM 1499 C CA . GLU A 1 184 ? 13.985 2.646 -16.867 1.00 94.06 184 GLU A CA 1
ATOM 1500 C C . GLU A 1 184 ? 12.971 3.044 -15.791 1.00 94.06 184 GLU A C 1
ATOM 1502 O O . GLU A 1 184 ? 12.528 4.198 -15.748 1.00 94.06 184 GLU A O 1
ATOM 1507 N N . PHE A 1 185 ? 12.553 2.075 -14.983 1.00 91.75 185 PHE A N 1
ATOM 1508 C CA . PHE A 1 185 ? 11.646 2.303 -13.865 1.00 91.75 185 PHE A CA 1
ATOM 1509 C C . PHE A 1 185 ? 12.014 1.381 -12.700 1.00 91.75 185 PHE A C 1
ATOM 1511 O O . PHE A 1 185 ? 12.066 0.165 -12.878 1.00 91.75 185 PHE A O 1
ATOM 1518 N N . ASP A 1 186 ? 12.259 1.947 -11.517 1.00 88.50 186 ASP A N 1
ATOM 1519 C CA . ASP A 1 186 ? 12.663 1.237 -10.291 1.00 88.50 186 ASP A CA 1
ATOM 1520 C C . ASP A 1 186 ? 13.821 0.234 -10.466 1.00 88.50 186 ASP A C 1
ATOM 1522 O O . ASP A 1 186 ? 13.839 -0.855 -9.888 1.00 88.50 186 ASP A O 1
ATOM 1526 N N . GLY A 1 187 ? 14.801 0.583 -11.294 1.00 90.56 187 GLY A N 1
ATOM 1527 C CA . GLY A 1 187 ? 15.959 -0.244 -11.620 1.00 90.56 187 GLY A CA 1
ATOM 1528 C C . GLY A 1 187 ? 15.724 -1.271 -12.732 1.00 90.56 187 GLY A C 1
ATOM 1529 O O . GLY A 1 187 ? 16.633 -2.048 -13.030 1.00 90.56 187 GLY A O 1
ATOM 1530 N N . HIS A 1 188 ? 14.549 -1.285 -13.370 1.00 94.62 188 HIS A N 1
ATOM 1531 C CA . HIS A 1 188 ? 14.218 -2.203 -14.467 1.00 94.62 188 HIS A CA 1
ATOM 1532 C C . HIS A 1 188 ? 14.362 -1.527 -15.832 1.00 94.62 188 HIS A C 1
ATOM 1534 O O . HIS A 1 188 ? 13.743 -0.498 -16.090 1.00 94.62 188 HIS A O 1
ATOM 1540 N N . ASP A 1 189 ? 15.135 -2.133 -16.737 1.00 96.75 189 ASP A N 1
ATOM 1541 C CA . ASP A 1 189 ? 15.309 -1.646 -18.113 1.00 96.75 189 ASP A CA 1
ATOM 1542 C C . ASP A 1 189 ? 14.086 -1.971 -18.988 1.00 96.75 189 ASP A C 1
ATOM 1544 O O . ASP A 1 189 ? 13.966 -3.059 -19.564 1.00 96.75 189 ASP A O 1
ATOM 1548 N N . LEU A 1 190 ? 13.188 -0.996 -19.121 1.00 96.38 190 LEU A N 1
ATOM 1549 C CA . LEU A 1 190 ? 11.947 -1.118 -19.884 1.00 96.38 190 LEU A CA 1
ATOM 1550 C C . LEU A 1 190 ? 12.146 -0.961 -21.399 1.00 96.38 190 LEU A C 1
ATOM 1552 O O . LEU A 1 190 ? 11.183 -1.078 -22.163 1.00 96.38 190 LEU A O 1
ATOM 1556 N N . SER A 1 191 ? 13.383 -0.771 -21.868 1.00 95.69 191 SER A N 1
ATOM 1557 C CA . SER A 1 191 ? 13.706 -0.880 -23.294 1.00 95.69 191 SER A CA 1
ATOM 1558 C C . SER A 1 191 ? 13.787 -2.331 -23.785 1.00 95.69 191 SER A C 1
ATOM 1560 O O . SER A 1 191 ? 13.855 -2.584 -24.992 1.00 95.69 191 SER A O 1
ATOM 1562 N N . THR A 1 192 ? 13.733 -3.304 -22.867 1.00 96.62 192 THR A N 1
ATOM 1563 C CA . THR A 1 192 ? 13.859 -4.733 -23.171 1.00 96.62 192 THR A CA 1
ATOM 1564 C C . THR A 1 192 ? 12.685 -5.546 -22.635 1.00 96.62 192 THR A C 1
ATOM 1566 O O . THR A 1 192 ? 12.176 -5.295 -21.545 1.00 96.62 192 THR A O 1
ATOM 1569 N N . GLU A 1 193 ? 12.286 -6.597 -23.359 1.00 96.75 193 GLU A N 1
ATOM 1570 C CA . GLU A 1 193 ? 11.275 -7.541 -22.858 1.00 96.75 193 GLU A CA 1
ATOM 1571 C C . GLU A 1 193 ? 11.712 -8.204 -21.543 1.00 96.75 193 GLU A C 1
ATOM 1573 O O . GLU A 1 193 ? 10.884 -8.419 -20.660 1.00 96.75 193 GLU A O 1
ATOM 1578 N N . ALA A 1 194 ? 13.009 -8.484 -21.391 1.00 97.31 194 ALA A N 1
ATOM 1579 C CA . ALA A 1 194 ? 13.562 -9.069 -20.175 1.00 97.31 194 ALA A CA 1
ATOM 1580 C C . ALA A 1 194 ? 13.322 -8.175 -18.947 1.00 97.31 194 ALA A C 1
ATOM 1582 O O . ALA A 1 194 ? 12.878 -8.678 -17.917 1.00 97.31 194 ALA A O 1
ATOM 1583 N N . GLY A 1 195 ? 13.537 -6.859 -19.060 1.00 97.12 195 GLY A N 1
ATOM 1584 C CA . GLY A 1 195 ? 13.269 -5.927 -17.962 1.00 97.12 195 GLY A CA 1
ATOM 1585 C C . GLY A 1 195 ? 11.785 -5.838 -17.612 1.00 97.12 195 GLY A C 1
ATOM 1586 O O . GLY A 1 195 ? 11.429 -5.919 -16.440 1.00 97.12 195 GLY A O 1
ATOM 1587 N N . TRP A 1 196 ? 10.894 -5.809 -18.609 1.00 97.19 196 TRP A N 1
ATOM 1588 C CA . TRP A 1 196 ? 9.447 -5.874 -18.360 1.00 97.19 196 TRP A CA 1
ATOM 1589 C C . TRP A 1 196 ? 9.014 -7.164 -17.663 1.00 97.19 196 TRP A C 1
ATOM 1591 O O . TRP A 1 196 ? 8.175 -7.138 -16.762 1.00 97.19 196 TRP A O 1
ATOM 1601 N N . ARG A 1 197 ? 9.570 -8.309 -18.068 1.00 97.75 197 ARG A N 1
ATOM 1602 C CA . ARG A 1 197 ? 9.282 -9.597 -17.426 1.00 97.75 197 ARG A CA 1
ATOM 1603 C C . ARG A 1 197 ? 9.808 -9.648 -15.996 1.00 97.75 197 ARG A C 1
ATOM 1605 O O . ARG A 1 197 ? 9.108 -10.167 -15.129 1.00 97.75 197 ARG A O 1
ATOM 1612 N N . GLN A 1 198 ? 10.987 -9.083 -15.740 1.00 97.81 198 GLN A N 1
ATOM 1613 C CA . GLN A 1 198 ? 11.546 -8.996 -14.393 1.00 97.81 198 GLN A CA 1
ATOM 1614 C C . GLN A 1 198 ? 10.698 -8.100 -13.482 1.00 97.81 198 GLN A C 1
ATOM 1616 O O . GLN A 1 198 ? 10.350 -8.519 -12.379 1.00 97.81 198 GLN A O 1
ATOM 1621 N N . LEU A 1 199 ? 10.282 -6.924 -13.962 1.00 96.75 199 LEU A N 1
ATOM 1622 C CA . LEU A 1 199 ? 9.363 -6.040 -13.242 1.00 96.75 199 LEU A CA 1
ATOM 1623 C C . LEU A 1 199 ? 8.057 -6.769 -12.900 1.00 96.75 199 LEU A C 1
ATOM 1625 O O . LEU A 1 199 ? 7.619 -6.753 -11.751 1.00 96.75 199 LEU A O 1
ATOM 1629 N N . ARG A 1 200 ? 7.462 -7.483 -13.868 1.00 96.88 200 ARG A N 1
ATOM 1630 C CA . ARG A 1 200 ? 6.258 -8.305 -13.640 1.00 96.88 200 ARG A CA 1
ATOM 1631 C C . ARG A 1 200 ? 6.475 -9.392 -12.590 1.00 96.88 200 ARG A C 1
ATOM 1633 O O . ARG A 1 200 ? 5.570 -9.652 -11.803 1.00 96.88 200 ARG A O 1
ATOM 1640 N N . ALA A 1 201 ? 7.638 -10.040 -12.573 1.00 97.94 201 ALA A N 1
ATOM 1641 C CA . ALA A 1 201 ? 7.957 -11.048 -11.565 1.00 97.94 201 ALA A CA 1
ATOM 1642 C C . ALA A 1 201 ? 8.036 -10.451 -10.160 1.00 97.94 201 ALA A C 1
ATOM 1644 O O . ALA A 1 201 ? 7.458 -11.014 -9.229 1.00 97.94 201 ALA A O 1
ATOM 1645 N N . ASN A 1 202 ? 8.648 -9.276 -10.024 1.00 97.31 202 ASN A N 1
ATOM 1646 C CA . ASN A 1 202 ? 8.698 -8.567 -8.752 1.00 97.31 202 ASN A CA 1
ATOM 1647 C C . ASN A 1 202 ? 7.298 -8.110 -8.313 1.00 97.31 202 ASN A C 1
ATOM 1649 O O . ASN A 1 202 ? 6.919 -8.344 -7.168 1.00 97.31 202 ASN A O 1
ATOM 1653 N N . TYR A 1 203 ? 6.488 -7.569 -9.231 1.00 96.94 203 TYR A N 1
ATOM 1654 C CA . TYR A 1 203 ? 5.078 -7.231 -8.990 1.00 96.94 203 TYR A CA 1
ATOM 1655 C C . TYR A 1 203 ? 4.277 -8.423 -8.434 1.00 96.94 203 TYR A C 1
ATOM 1657 O O . TYR A 1 203 ? 3.569 -8.288 -7.436 1.00 96.94 203 TYR A O 1
ATOM 1665 N N . MET A 1 204 ? 4.436 -9.619 -9.014 1.00 97.75 204 MET A N 1
ATOM 1666 C CA . MET A 1 204 ? 3.806 -10.844 -8.495 1.00 97.75 204 MET A CA 1
ATOM 1667 C C . MET A 1 204 ? 4.344 -11.236 -7.109 1.00 97.75 204 MET A C 1
ATOM 1669 O O . MET A 1 204 ? 3.587 -11.715 -6.262 1.00 97.75 204 MET A O 1
ATOM 1673 N N . GLY A 1 205 ? 5.629 -10.988 -6.840 1.00 97.81 205 GLY A N 1
ATOM 1674 C CA . GLY A 1 205 ? 6.226 -11.126 -5.509 1.00 97.81 205 GLY A CA 1
ATOM 1675 C C . GLY A 1 205 ? 5.532 -10.246 -4.465 1.00 97.81 205 GLY A C 1
ATOM 1676 O O . GLY A 1 205 ? 5.173 -10.736 -3.396 1.00 97.81 205 GLY A O 1
ATOM 1677 N N . HIS A 1 206 ? 5.252 -8.981 -4.789 1.00 97.25 206 HIS A N 1
ATOM 1678 C CA . HIS A 1 206 ? 4.473 -8.099 -3.913 1.00 97.25 206 HIS A CA 1
ATOM 1679 C C . HIS A 1 206 ? 3.035 -8.590 -3.711 1.00 97.25 206 HIS A C 1
ATOM 1681 O O . HIS A 1 206 ? 2.518 -8.506 -2.600 1.00 97.25 206 HIS A O 1
ATOM 1687 N N . ILE A 1 207 ? 2.397 -9.159 -4.740 1.00 98.00 207 ILE A N 1
ATOM 1688 C CA . ILE A 1 207 ? 1.074 -9.784 -4.582 1.00 98.00 207 ILE A CA 1
ATOM 1689 C C . ILE A 1 207 ? 1.129 -10.941 -3.577 1.00 98.00 207 ILE A C 1
ATOM 1691 O O . ILE A 1 207 ? 0.234 -11.048 -2.746 1.00 98.00 207 ILE A O 1
ATOM 1695 N N . THR A 1 208 ? 2.180 -11.768 -3.596 1.00 98.50 208 THR A N 1
ATOM 1696 C CA . THR A 1 208 ? 2.345 -12.840 -2.591 1.00 98.50 208 THR A CA 1
ATOM 1697 C C . THR A 1 208 ? 2.489 -12.277 -1.180 1.00 98.50 208 THR A C 1
ATOM 1699 O O . THR A 1 208 ? 1.896 -12.800 -0.247 1.00 98.50 208 THR A O 1
ATOM 1702 N N . LEU A 1 209 ? 3.222 -11.173 -1.017 1.00 98.31 209 LEU A N 1
ATOM 1703 C CA . LEU A 1 209 ? 3.356 -10.505 0.279 1.00 98.31 209 LEU A CA 1
ATOM 1704 C C . LEU A 1 209 ? 2.002 -10.006 0.816 1.00 98.31 209 LEU A C 1
ATOM 1706 O O . LEU A 1 209 ? 1.723 -10.124 2.010 1.00 98.31 209 LEU A O 1
ATOM 1710 N N . VAL A 1 210 ? 1.153 -9.466 -0.065 1.00 98.50 210 VAL A N 1
ATOM 1711 C CA . VAL A 1 210 ? -0.226 -9.084 0.274 1.00 98.50 210 VAL A CA 1
ATOM 1712 C C . VAL A 1 210 ? -1.062 -10.317 0.619 1.00 98.50 210 VAL A C 1
ATOM 1714 O O . VAL A 1 210 ? -1.793 -10.283 1.606 1.00 98.50 210 VAL A O 1
ATOM 1717 N N . ASP A 1 211 ? -0.942 -11.405 -0.145 1.00 98.69 211 ASP A N 1
ATOM 1718 C CA . ASP A 1 211 ? -1.651 -12.666 0.111 1.00 98.69 211 ASP A CA 1
ATOM 1719 C C . ASP A 1 211 ? -1.311 -13.236 1.496 1.00 98.69 211 ASP A C 1
ATOM 1721 O O . ASP A 1 211 ? -2.217 -13.534 2.272 1.00 98.69 211 ASP A O 1
ATOM 1725 N N . ASP A 1 212 ? -0.030 -13.262 1.875 1.00 98.62 212 ASP A N 1
ATOM 1726 C CA . ASP A 1 212 ? 0.412 -13.685 3.209 1.00 98.62 212 ASP A CA 1
ATOM 1727 C C . ASP A 1 212 ? -0.178 -12.796 4.320 1.00 98.62 212 ASP A C 1
ATOM 1729 O O . ASP A 1 212 ? -0.648 -13.283 5.357 1.00 98.62 212 ASP A O 1
ATOM 1733 N N . ALA A 1 213 ? -0.197 -11.477 4.105 1.00 98.62 213 ALA A N 1
ATOM 1734 C CA . ALA A 1 213 ? -0.755 -10.515 5.049 1.00 98.62 213 ALA A CA 1
ATOM 1735 C C . ALA A 1 213 ? -2.283 -10.667 5.201 1.00 98.62 213 ALA A C 1
ATOM 1737 O O . ALA A 1 213 ? -2.805 -10.637 6.320 1.00 98.62 213 ALA A O 1
ATOM 1738 N N . VAL A 1 214 ? -3.007 -10.893 4.101 1.00 98.69 214 VAL A N 1
ATOM 1739 C CA . VAL A 1 214 ? -4.449 -11.188 4.105 1.00 98.69 214 VAL A CA 1
ATOM 1740 C C . VAL A 1 214 ? -4.721 -12.536 4.768 1.00 98.69 214 VAL A C 1
ATOM 1742 O O . VAL A 1 214 ? -5.596 -12.619 5.631 1.00 98.69 214 VAL A O 1
ATOM 1745 N N . GLY A 1 215 ? -3.947 -13.571 4.438 1.00 98.69 215 GLY A N 1
ATOM 1746 C CA . GLY A 1 215 ? -4.039 -14.896 5.047 1.00 98.69 215 GLY A CA 1
ATOM 1747 C C . GLY A 1 215 ? -3.866 -14.839 6.563 1.00 98.69 215 GLY A C 1
ATOM 1748 O O . GLY A 1 215 ? -4.630 -15.464 7.303 1.00 98.69 215 GLY A O 1
ATOM 1749 N N . LYS A 1 216 ? -2.942 -14.004 7.051 1.00 98.75 216 LYS A N 1
ATOM 1750 C CA . LYS A 1 216 ? -2.802 -13.716 8.481 1.00 98.75 216 LYS A CA 1
ATOM 1751 C C . LYS A 1 216 ? -4.066 -13.086 9.080 1.00 98.75 216 LYS A C 1
ATOM 1753 O O . LYS A 1 216 ? -4.505 -13.526 10.141 1.00 98.75 216 LYS A O 1
ATOM 1758 N N . ILE A 1 217 ? -4.660 -12.081 8.435 1.00 98.81 217 ILE A N 1
ATOM 1759 C CA . ILE A 1 217 ? -5.887 -11.427 8.927 1.00 98.81 217 ILE A CA 1
ATOM 1760 C C . ILE A 1 217 ? -7.048 -12.426 8.989 1.00 98.81 217 ILE A C 1
ATOM 1762 O O . ILE A 1 217 ? -7.728 -12.511 10.013 1.00 98.81 217 ILE A O 1
ATOM 1766 N N . VAL A 1 218 ? -7.241 -13.218 7.929 1.00 98.81 218 VAL A N 1
ATOM 1767 C CA . VAL A 1 218 ? -8.261 -14.279 7.870 1.00 98.81 218 VAL A CA 1
ATOM 1768 C C . VAL A 1 218 ? -8.064 -15.265 9.016 1.00 98.81 218 VAL A C 1
ATOM 1770 O O . VAL A 1 218 ? -8.996 -15.518 9.779 1.00 98.81 218 VAL A O 1
ATOM 1773 N N . LYS A 1 219 ? -6.831 -15.738 9.213 1.00 98.81 219 LYS A N 1
ATOM 1774 C CA . LYS A 1 219 ? -6.501 -16.647 10.308 1.00 98.81 219 LYS A CA 1
ATOM 1775 C C . LYS A 1 219 ? -6.831 -16.056 11.681 1.00 98.81 219 LYS A C 1
ATOM 1777 O O . LYS A 1 219 ? -7.309 -16.771 12.555 1.00 98.81 219 LYS A O 1
ATOM 1782 N N . VAL A 1 220 ? -6.601 -14.761 11.899 1.00 98.69 220 VAL A N 1
ATOM 1783 C CA . VAL A 1 220 ? -6.929 -14.121 13.183 1.00 98.69 220 VAL A CA 1
ATOM 1784 C C . VAL A 1 220 ? -8.439 -14.056 13.414 1.00 98.69 220 VAL A C 1
ATOM 1786 O O . VAL A 1 220 ? -8.873 -14.252 14.551 1.00 98.69 220 VAL A O 1
ATOM 1789 N N . LEU A 1 221 ? -9.244 -13.821 12.374 1.00 98.62 221 LEU A N 1
ATOM 1790 C CA . LEU A 1 221 ? -10.708 -13.869 12.478 1.00 98.62 221 LEU A CA 1
ATOM 1791 C C . LEU A 1 221 ? -11.195 -15.271 12.878 1.00 98.62 221 LEU A C 1
ATOM 1793 O O . LEU A 1 221 ? -12.066 -15.393 13.744 1.00 98.62 221 LEU A O 1
ATOM 1797 N N . GLU A 1 222 ? -10.616 -16.315 12.277 1.00 98.69 222 GLU A N 1
ATOM 1798 C CA . GLU A 1 222 ? -10.908 -17.721 12.590 1.00 98.69 222 GLU A CA 1
ATOM 1799 C C . GLU A 1 222 ? -10.489 -18.073 14.022 1.00 98.69 222 GLU A C 1
ATOM 1801 O O . GLU A 1 222 ? -11.313 -18.523 14.819 1.00 98.69 222 GLU A O 1
ATOM 1806 N N . ASP A 1 223 ? -9.231 -17.797 14.381 1.00 98.69 223 ASP A N 1
ATOM 1807 C CA . ASP A 1 223 ? -8.661 -18.106 15.697 1.00 98.69 223 ASP A CA 1
ATOM 1808 C C . ASP A 1 223 ? -9.366 -17.335 16.830 1.00 98.69 223 ASP A C 1
ATOM 1810 O O . ASP A 1 223 ? -9.393 -17.794 17.973 1.00 98.69 223 ASP A O 1
ATOM 1814 N N . SER A 1 224 ? -9.938 -16.162 16.532 1.00 98.38 224 SER A N 1
ATOM 1815 C CA . SER A 1 224 ? -10.700 -15.351 17.496 1.00 98.38 224 SER A CA 1
ATOM 1816 C C . SER A 1 224 ? -12.189 -15.721 17.552 1.00 98.38 224 SER A C 1
ATOM 1818 O O . SER A 1 224 ? -12.926 -15.148 18.353 1.00 98.38 224 SER A O 1
ATOM 1820 N N . GLY A 1 225 ? -12.649 -16.665 16.722 1.00 98.31 225 GLY A N 1
ATOM 1821 C CA . GLY A 1 225 ? -14.035 -17.141 16.706 1.00 98.31 225 GLY A CA 1
ATOM 1822 C C . GLY A 1 225 ? -15.051 -16.133 16.162 1.00 98.31 225 GLY A C 1
ATOM 1823 O O . GLY A 1 225 ? -16.237 -16.247 16.464 1.00 98.31 225 GLY A O 1
ATOM 1824 N N . VAL A 1 226 ? -14.607 -15.139 15.384 1.00 98.12 226 VAL A N 1
ATOM 1825 C CA . VAL A 1 226 ? -15.468 -14.074 14.830 1.00 98.12 226 VAL A CA 1
ATOM 1826 C C . VAL A 1 226 ? -15.654 -14.171 13.312 1.00 98.12 226 VAL A C 1
ATOM 1828 O O . VAL A 1 226 ? -16.444 -13.409 12.754 1.00 98.12 226 VAL A O 1
ATOM 1831 N N . ALA A 1 227 ? -14.973 -15.110 12.642 1.00 98.00 227 ALA A N 1
ATOM 1832 C CA . ALA A 1 227 ? -15.031 -15.291 11.188 1.00 98.00 227 ALA A CA 1
ATOM 1833 C C . ALA A 1 227 ? -16.464 -15.462 10.652 1.00 98.00 227 ALA A C 1
ATOM 1835 O O . ALA A 1 227 ? -16.854 -14.742 9.737 1.00 98.00 227 ALA A O 1
ATOM 1836 N N . ASP A 1 228 ? -17.278 -16.325 11.272 1.00 97.75 228 ASP A N 1
ATOM 1837 C CA . ASP A 1 228 ? -18.658 -16.603 10.831 1.00 97.75 228 ASP A CA 1
ATOM 1838 C C . ASP A 1 228 ? -19.596 -15.384 10.920 1.00 97.75 228 ASP A C 1
ATOM 1840 O O . ASP A 1 228 ? -20.653 -15.358 10.290 1.00 97.75 228 ASP A O 1
ATOM 1844 N N . ASN A 1 229 ? -19.216 -14.367 11.698 1.00 97.00 229 ASN A N 1
ATOM 1845 C CA . ASN A 1 229 ? -19.960 -13.119 11.863 1.00 97.00 229 ASN A CA 1
ATOM 1846 C C . ASN A 1 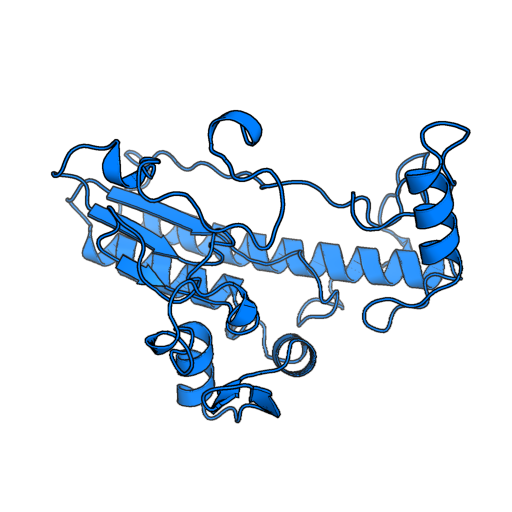229 ? -19.202 -11.906 11.289 1.00 97.00 229 ASN A C 1
ATOM 1848 O O . ASN A 1 229 ? -19.468 -10.769 11.674 1.00 97.00 229 ASN A O 1
ATOM 1852 N N . THR A 1 230 ? -18.245 -12.135 10.386 1.00 98.25 230 THR A N 1
ATOM 1853 C CA . THR A 1 230 ? -17.470 -11.076 9.733 1.00 98.25 230 THR A CA 1
ATOM 1854 C C . THR A 1 230 ? -17.708 -11.096 8.229 1.00 98.25 230 THR A C 1
ATOM 1856 O O . THR A 1 230 ? -17.525 -12.113 7.566 1.00 98.25 230 THR A O 1
ATOM 1859 N N . ILE A 1 231 ? -18.067 -9.943 7.661 1.00 98.12 231 ILE A N 1
ATOM 1860 C CA . ILE A 1 231 ? -18.046 -9.748 6.209 1.00 98.12 231 ILE A CA 1
ATOM 1861 C C . ILE A 1 231 ? -16.653 -9.251 5.834 1.00 98.12 231 ILE A C 1
ATOM 1863 O O . ILE A 1 231 ? -16.277 -8.134 6.186 1.00 98.12 231 ILE A O 1
ATOM 1867 N N . LEU A 1 232 ? -15.905 -10.070 5.099 1.00 97.94 232 LEU A N 1
ATOM 1868 C CA . LEU A 1 232 ? -14.620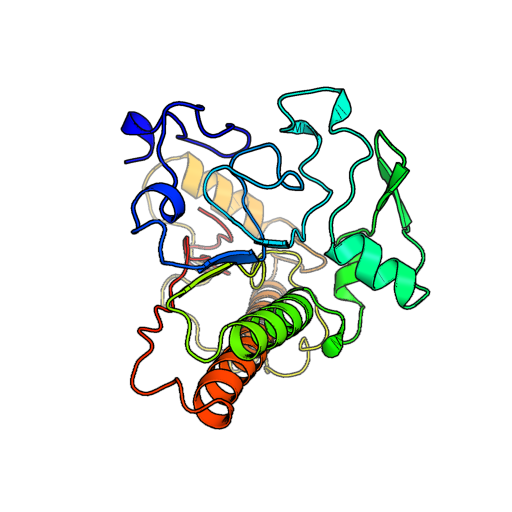 -9.682 4.530 1.00 97.94 232 LEU A CA 1
ATOM 1869 C C . LEU A 1 232 ? -14.811 -9.253 3.075 1.00 97.94 232 LEU A C 1
ATOM 1871 O O . LEU A 1 232 ? -15.339 -10.005 2.256 1.00 97.94 232 LEU A O 1
ATOM 1875 N N . VAL A 1 233 ? -14.358 -8.042 2.756 1.00 98.25 233 VAL A N 1
ATOM 1876 C CA . VAL A 1 233 ? -14.328 -7.516 1.389 1.00 98.25 233 VAL A CA 1
ATOM 1877 C C . VAL A 1 233 ? -12.873 -7.331 0.988 1.00 98.25 233 VAL A C 1
ATOM 1879 O O . VAL A 1 233 ? -12.152 -6.563 1.618 1.00 98.25 233 VAL A O 1
ATOM 1882 N N . PHE A 1 234 ? -12.458 -8.020 -0.073 1.00 97.81 234 PHE A N 1
ATOM 1883 C CA . PHE A 1 234 ? -11.142 -7.861 -0.683 1.00 97.81 234 PHE A CA 1
ATOM 1884 C C . PHE A 1 234 ? -11.307 -7.264 -2.082 1.00 97.81 234 PHE A C 1
ATOM 1886 O O . PHE A 1 234 ? -12.077 -7.776 -2.895 1.00 97.81 234 PHE A O 1
ATOM 1893 N N . THR A 1 235 ? -10.633 -6.147 -2.344 1.00 97.44 235 THR A N 1
ATOM 1894 C CA . THR A 1 235 ? -10.731 -5.389 -3.598 1.00 97.44 235 THR A CA 1
ATOM 1895 C C . THR A 1 235 ? -9.448 -4.595 -3.834 1.00 97.44 235 THR A C 1
ATOM 1897 O O . THR A 1 235 ? -8.634 -4.460 -2.926 1.00 97.44 235 THR A O 1
ATOM 1900 N N . SER A 1 236 ? -9.298 -4.033 -5.034 1.00 96.00 236 SER A N 1
ATOM 1901 C CA . SER A 1 236 ? -8.257 -3.053 -5.366 1.00 96.00 236 SER A CA 1
ATOM 1902 C C . SER A 1 236 ? -8.863 -1.677 -5.671 1.00 96.00 236 SER A C 1
ATOM 1904 O O . SER A 1 236 ? -10.030 -1.599 -6.069 1.00 96.00 236 SER A O 1
ATOM 1906 N N . GLU A 1 237 ? -8.078 -0.603 -5.513 1.00 92.38 237 GLU A N 1
ATOM 1907 C CA . GLU A 1 237 ? -8.460 0.760 -5.928 1.00 92.38 237 GLU A CA 1
ATOM 1908 C C . GLU A 1 237 ? -8.399 0.941 -7.455 1.00 92.38 237 GLU A C 1
ATOM 1910 O O . GLU A 1 237 ? -9.267 1.587 -8.046 1.00 92.38 237 GLU A O 1
ATOM 1915 N N . HIS A 1 238 ? -7.412 0.315 -8.099 1.00 94.31 238 HIS A N 1
ATOM 1916 C CA . HIS A 1 238 ? -7.253 0.210 -9.549 1.00 94.31 238 HIS A CA 1
ATOM 1917 C C . HIS A 1 238 ? -6.330 -0.972 -9.907 1.00 94.31 238 HIS A C 1
ATOM 1919 O O . HIS A 1 238 ? -5.860 -1.702 -9.035 1.00 94.31 238 HIS A O 1
ATOM 1925 N N . GLY A 1 239 ? -6.115 -1.206 -11.203 1.00 92.81 239 GLY A N 1
ATOM 1926 C CA . GLY A 1 239 ? -5.125 -2.170 -11.691 1.00 92.81 239 GLY A CA 1
ATOM 1927 C C . GLY A 1 239 ? -3.808 -1.493 -12.064 1.00 92.81 239 GLY A C 1
ATOM 1928 O O . GLY A 1 239 ? -3.684 -0.272 -11.985 1.00 92.81 239 GLY A O 1
ATOM 1929 N N . ASP A 1 240 ? -2.871 -2.299 -12.541 1.00 93.12 240 ASP A N 1
ATOM 1930 C CA . ASP A 1 240 ? -1.662 -1.859 -13.239 1.00 93.12 240 ASP A CA 1
ATOM 1931 C C . ASP A 1 240 ? -1.620 -2.574 -14.598 1.00 93.12 240 ASP A C 1
ATOM 1933 O O . ASP A 1 240 ? -2.132 -3.693 -14.730 1.00 93.12 240 ASP A O 1
ATOM 1937 N N . LEU A 1 241 ? -1.073 -1.938 -15.631 1.00 94.44 241 LEU A N 1
ATOM 1938 C CA . LEU A 1 241 ? -0.908 -2.580 -16.930 1.00 94.44 241 LEU A CA 1
ATOM 1939 C C . LEU A 1 241 ? 0.319 -3.486 -16.941 1.00 94.44 241 LEU A C 1
ATOM 1941 O O . LEU A 1 241 ? 0.291 -4.496 -17.652 1.00 94.44 241 LEU A O 1
ATOM 1945 N N . VAL A 1 242 ? 1.363 -3.168 -16.161 1.00 94.62 242 VAL A N 1
ATOM 1946 C CA . VAL A 1 242 ? 2.583 -3.980 -15.995 1.00 94.62 242 VAL A CA 1
ATOM 1947 C C . VAL A 1 242 ? 3.103 -4.551 -17.328 1.00 94.62 242 VAL A C 1
ATOM 1949 O O . VAL A 1 242 ? 3.438 -5.730 -17.442 1.00 94.62 242 VAL A O 1
ATOM 1952 N N . GLY A 1 243 ? 3.106 -3.734 -18.384 1.00 95.12 243 GLY A N 1
ATOM 1953 C CA . GLY A 1 243 ? 3.556 -4.079 -19.740 1.00 95.12 243 GLY A CA 1
ATOM 1954 C C . GLY A 1 243 ? 2.441 -4.340 -20.754 1.00 95.12 243 GLY A C 1
ATOM 1955 O O . GLY A 1 243 ? 2.707 -4.351 -21.960 1.00 95.12 243 GLY A O 1
ATOM 1956 N N . SER A 1 244 ? 1.192 -4.495 -20.315 1.00 95.31 244 SER A N 1
ATOM 1957 C CA . SER A 1 244 ? 0.026 -4.485 -21.209 1.00 95.31 244 SER A CA 1
ATOM 1958 C C . SER A 1 244 ? -0.021 -3.144 -21.936 1.00 95.31 244 SER A C 1
ATOM 1960 O O . SER A 1 244 ? 0.200 -2.089 -21.342 1.00 95.31 244 SER A O 1
ATOM 1962 N N . HIS A 1 245 ? -0.252 -3.169 -23.243 1.00 95.06 245 HIS A N 1
ATOM 1963 C CA . HIS A 1 245 ? -0.160 -1.981 -24.092 1.00 95.06 245 HIS A CA 1
ATOM 1964 C C . HIS A 1 245 ? 1.182 -1.227 -24.022 1.00 95.06 245 HIS A C 1
ATOM 1966 O O . HIS A 1 245 ? 1.227 -0.033 -24.325 1.00 95.06 245 HIS A O 1
ATOM 1972 N N . ALA A 1 246 ? 2.268 -1.905 -23.625 1.00 95.06 246 ALA A N 1
ATOM 1973 C CA . ALA A 1 246 ? 3.577 -1.289 -23.411 1.00 95.06 246 ALA A CA 1
ATOM 1974 C C . ALA A 1 246 ? 3.531 -0.102 -22.419 1.00 95.06 246 ALA A C 1
ATOM 1976 O O . ALA A 1 246 ? 4.155 0.931 -22.648 1.00 95.06 246 ALA A O 1
ATOM 1977 N N . MET A 1 247 ? 2.746 -0.219 -21.343 1.00 94.25 247 MET A N 1
ATOM 1978 C CA . MET A 1 247 ? 2.606 0.800 -20.295 1.00 94.25 247 MET A CA 1
ATOM 1979 C C . MET A 1 247 ? 2.652 0.168 -18.895 1.00 94.25 247 MET A C 1
ATOM 1981 O O . MET A 1 247 ? 2.390 -1.026 -18.750 1.00 94.25 247 MET A O 1
ATOM 1985 N N . LEU A 1 248 ? 2.983 0.977 -17.883 1.00 89.75 248 LEU A N 1
ATOM 1986 C CA . LEU A 1 248 ? 2.840 0.635 -16.462 1.00 89.75 248 LEU A CA 1
ATOM 1987 C C . LEU A 1 248 ? 1.485 1.140 -15.944 1.00 89.75 248 LEU A C 1
ATOM 1989 O O . LEU A 1 248 ? 0.502 0.414 -15.964 1.00 89.75 248 LEU A O 1
ATOM 1993 N N . GLU A 1 249 ? 1.366 2.419 -15.612 1.00 80.25 249 GLU A N 1
ATOM 1994 C CA . GLU A 1 249 ? 0.154 2.949 -14.974 1.00 80.25 249 GLU A CA 1
ATOM 1995 C C . GLU A 1 249 ? -0.776 3.696 -15.956 1.00 80.25 249 GLU A C 1
ATOM 1997 O O . GLU A 1 249 ? -0.358 4.146 -17.033 1.00 80.25 249 GLU A O 1
ATOM 2002 N N . LEU A 1 250 ? -2.059 3.830 -15.581 1.00 59.19 250 LEU A N 1
ATOM 2003 C CA . LEU A 1 250 ? -3.107 4.559 -16.321 1.00 59.19 250 LEU A CA 1
ATOM 2004 C C . LEU A 1 250 ? -3.360 5.963 -15.759 1.00 59.19 250 LEU A C 1
ATOM 2006 O O . LEU A 1 250 ? -3.405 6.134 -14.529 1.00 59.19 250 LEU A O 1
#

pLDDT: mean 95.32, std 4.04, range [59.19, 98.88]

Sequence (250 aa):
YPHTAGVPRNLTAMPPEIQTVAQMVSEDYRTAYFGKWHLGDEVIRQRGFDEWVSIMDRLYAEYTKPEYIGRFSDYREYLANLGYEPDIEIPGGKIFSDELRSTLPAEHQQAPFLANNAERFIRDNVGNPFVMYVSMLEPHPPFNGPYNHLYDPDKLPVDPSFLKPPEGGPLVNRLRSEYYMQGEFDGHDLSTEAGWRQLRANYMGHITLVDDAVGKIVKVLEDSGVADNTILVFTSEHGDLVGSHAMLEL

Secondary structure (DSSP, 8-state):
-HHHHT--SSS-PPPTTSPPGGGTS-TTSEEEEEE---SS-TTSPPTT-SEEE----GGGGG-SSGGGTT---HHHHHHHHTTPPP-EEETTEEE--HHHHHTS-GGGSHHHHHHHHHHHHHHHTTTS-EEEEEE--TTSS----TTTTSS-TTTS---TTBT---SSS-HHHHHHHHHHTT-EETTEETTSHHHHHHHHHHHHHHHHHHHHHHHHHHHHHHHTT-GGG-------S----TTBTT-S--

Radius of gyration: 19.71 Å; chains: 1; bounding box: 42×42×54 Å

Foldseek 3Di:
DCVVQVHPDFLAAGDPPDDDVLNVDDPLAAEEEAEADRRELQQDDDPNHPYYFGDDDPSVSSHPDPVSFLDDGNLQVVCVVVVDDFDDADGNGGGHDLVRQQPDALCSHRLVVLLVVLLVVLLVQLVGHYDYHRYYCPPPDPLGHNQLPVDDLVPDDDDPQFLAADPDDDPVSNVQLVVQCCDAGNNFNNVDPVSLSSSVSSSVSRVVSNVVSVVSSCVSCVVSVNNVVDDDDDDDPDDFCSRRNSHGHD

InterPro domains:
  IPR000917 Sulfatase, N-terminal [PF00884] (14-243)
  IPR017850 Alkaline-phosphatase-like, core domain superfamily [G3DSA:3.40.720.10] (1-249)
  IPR017850 Alkaline-phosphatase-like, core domain superfamily [SSF53649] (1-248)
  IPR050738 Sulfatase enzyme [PTHR42693] (13-239)

Organism: NCBI:txid408172